Protein AF-A0A1Y5RP42-F1 (afdb_monomer_lite)

Foldseek 3Di:
DDDDDDDDDPPPPDPPDDPPQLVVQVLLLVLLCCCQQAVQLCVLCVVVVHHDPFDDPQCVAQASPDFFDFQPSGQKFKEKEAQADDDPVCCVQFVDDPLFFPDPVSCCVQVVVQDDPPDDQCLQWPVDPNVSVVRSSLRNHADHFYWHAHADPNGGDDHIGRTGGPTHGDDDLLVLLQVLCCQLVVDVHHLCPPHDVSNLLSCQLLLLQQRHYSPDDRSSSSQSSVLSVCLVPGPWMWIWIDGRGRSWIWIHINDQKIKIKHKHWDQLVVVVVQCVVPVFDFFPDDDVVVNTGIGIKMWMKGFDVLSRHDVPDHDPCSSVDRRIDTPFIFTAGSVRDTDGDDPSD

Structure (mmCIF, N/CA/C/O backbone):
data_AF-A0A1Y5RP42-F1
#
_entry.id   AF-A0A1Y5RP42-F1
#
loop_
_atom_site.group_PDB
_atom_site.id
_atom_site.type_symbol
_atom_site.label_atom_id
_atom_site.label_alt_id
_atom_site.label_comp_id
_atom_site.label_asym_id
_atom_site.label_entity_id
_atom_site.label_seq_id
_atom_site.pdbx_PDB_ins_code
_atom_site.Cartn_x
_atom_site.Cartn_y
_atom_site.Cartn_z
_atom_site.occupancy
_atom_site.B_iso_or_equiv
_atom_site.auth_seq_id
_atom_site.auth_comp_id
_atom_site.auth_asym_id
_atom_site.auth_atom_id
_atom_site.pdbx_PDB_model_num
ATOM 1 N N . MET A 1 1 ? -37.566 16.437 -62.703 1.00 40.47 1 MET A N 1
ATOM 2 C CA . MET A 1 1 ? -36.590 17.530 -62.587 1.00 40.47 1 MET A CA 1
ATOM 3 C C . MET A 1 1 ? -37.086 18.440 -61.490 1.00 40.47 1 MET A C 1
ATOM 5 O O . MET A 1 1 ? -38.056 19.139 -61.725 1.00 40.47 1 MET A O 1
ATOM 9 N N . ASP A 1 2 ? -36.594 18.456 -60.268 1.00 40.59 2 ASP A N 1
ATOM 10 C CA . ASP A 1 2 ? -35.712 17.598 -59.480 1.00 40.59 2 ASP A CA 1
ATOM 11 C C . ASP A 1 2 ? -36.157 17.881 -58.041 1.00 40.59 2 ASP A C 1
ATOM 13 O O . ASP A 1 2 ? -36.396 19.036 -57.689 1.00 40.59 2 ASP A O 1
ATOM 17 N N . ASP A 1 3 ? -36.350 16.830 -57.254 1.00 36.56 3 ASP A N 1
ATOM 18 C CA . ASP A 1 3 ? -36.725 16.921 -55.843 1.00 36.56 3 ASP A CA 1
ATOM 19 C C . ASP A 1 3 ? -35.422 17.065 -55.035 1.00 36.56 3 ASP A C 1
ATOM 21 O O . ASP A 1 3 ? -34.488 16.287 -55.272 1.00 36.56 3 ASP A O 1
ATOM 25 N N . PRO A 1 4 ? -35.275 18.062 -54.146 1.00 46.84 4 PRO A N 1
ATOM 26 C CA . PRO A 1 4 ? -34.020 18.282 -53.450 1.00 46.84 4 PRO A CA 1
ATOM 27 C C . PRO A 1 4 ? -33.853 17.222 -52.357 1.00 46.84 4 PRO A C 1
ATOM 29 O O . PRO A 1 4 ? -34.650 17.132 -51.425 1.00 46.84 4 PRO A O 1
ATOM 32 N N . GLN A 1 5 ? -32.795 16.416 -52.469 1.00 42.06 5 GLN A N 1
ATOM 33 C CA . GLN A 1 5 ? -32.401 15.465 -51.434 1.00 42.06 5 GLN A CA 1
ATOM 34 C C . GLN A 1 5 ? -32.135 16.202 -50.116 1.00 42.06 5 GLN A C 1
ATOM 36 O O . GLN A 1 5 ? -31.210 17.005 -50.005 1.00 42.06 5 GLN A O 1
ATOM 41 N N . SER A 1 6 ? -32.954 15.904 -49.110 1.00 41.03 6 SER A N 1
ATOM 42 C CA . SER A 1 6 ? -32.717 16.249 -47.716 1.00 41.03 6 SER A CA 1
ATOM 43 C C . SER A 1 6 ? -31.521 15.448 -47.190 1.00 41.03 6 SER A C 1
ATOM 45 O O . SER A 1 6 ? -31.638 14.246 -46.947 1.00 41.03 6 SER A O 1
ATOM 47 N N . GLU A 1 7 ? -30.371 16.098 -47.014 1.00 47.34 7 GLU A N 1
ATOM 48 C CA . GLU A 1 7 ? -29.278 15.549 -46.209 1.00 47.34 7 GLU A CA 1
ATOM 49 C C . GLU A 1 7 ? -29.715 15.520 -44.740 1.00 47.34 7 GLU A C 1
ATOM 51 O O . GLU A 1 7 ? -29.805 16.554 -44.075 1.00 47.34 7 GLU A O 1
ATOM 56 N N . GLU A 1 8 ? -30.005 14.326 -44.221 1.00 40.53 8 GLU A N 1
ATOM 57 C CA . GLU A 1 8 ? -30.121 14.129 -42.780 1.00 40.53 8 GLU A CA 1
ATOM 58 C C . GLU A 1 8 ? -28.769 14.436 -42.112 1.00 40.53 8 GLU A C 1
ATOM 60 O O . GLU A 1 8 ? -27.721 13.961 -42.573 1.00 40.53 8 GLU A O 1
ATOM 65 N N . PRO A 1 9 ? -28.752 15.207 -41.012 1.00 37.09 9 PRO A N 1
ATOM 66 C CA . PRO A 1 9 ? -27.520 15.489 -40.301 1.00 37.09 9 PRO A CA 1
ATOM 67 C C . PRO A 1 9 ? -26.964 14.185 -39.725 1.00 37.09 9 PRO A C 1
ATOM 69 O O . PRO A 1 9 ? -27.583 13.548 -38.871 1.00 37.09 9 PRO A O 1
ATOM 72 N N . LYS A 1 10 ? -25.762 13.796 -40.169 1.00 38.06 10 LYS A N 1
ATOM 73 C CA . LYS A 1 10 ? -24.974 12.736 -39.531 1.00 38.06 10 LYS A CA 1
ATOM 74 C C . LYS A 1 10 ? -24.760 13.105 -38.066 1.00 38.06 10 LYS A C 1
ATOM 76 O O . LYS A 1 10 ? -23.895 13.917 -37.741 1.00 38.06 10 LYS A O 1
ATOM 81 N N . VAL A 1 11 ? -25.533 12.479 -37.185 1.00 42.16 11 VAL A N 1
ATOM 82 C CA . VAL A 1 11 ? -25.278 12.480 -35.747 1.00 42.16 11 VAL A CA 1
ATOM 83 C C . VAL A 1 11 ? -23.956 11.749 -35.537 1.00 42.16 11 VAL A C 1
ATOM 85 O O . VAL A 1 11 ? -23.890 10.520 -35.543 1.00 42.16 11 VAL A O 1
ATOM 88 N N . VAL A 1 12 ? -22.874 12.512 -35.401 1.00 39.81 12 VAL A N 1
ATOM 89 C CA . VAL A 1 12 ? -21.603 11.990 -34.907 1.00 39.81 12 VAL A CA 1
ATOM 90 C C . VAL A 1 12 ? -21.833 11.662 -33.438 1.00 39.81 12 VAL A C 1
ATOM 92 O O . VAL A 1 12 ? -21.883 12.553 -32.592 1.00 39.81 12 VAL A O 1
ATOM 95 N N . ALA A 1 13 ? -22.040 10.380 -33.142 1.00 35.91 13 ALA A N 1
ATOM 96 C CA . ALA A 1 13 ? -22.053 9.899 -31.774 1.00 35.91 13 ALA A CA 1
ATOM 97 C C . ALA A 1 13 ? -20.710 10.267 -31.132 1.00 35.91 13 ALA A C 1
ATOM 99 O O . ALA A 1 13 ? -19.656 9.797 -31.566 1.00 35.91 13 ALA A O 1
ATOM 100 N N . PHE A 1 14 ? -20.742 11.126 -30.114 1.00 36.16 14 PHE A N 1
ATOM 101 C CA . PHE A 1 14 ? -19.598 11.296 -29.230 1.00 36.16 14 PHE A CA 1
ATOM 102 C C . PHE A 1 14 ? -19.268 9.913 -28.655 1.00 36.16 14 PHE A C 1
ATOM 104 O O . PHE A 1 14 ? -20.184 9.257 -28.147 1.00 36.16 14 PHE A O 1
ATOM 111 N N . PRO A 1 15 ? -18.018 9.427 -28.757 1.00 40.28 15 PRO A N 1
ATOM 112 C CA . PRO A 1 15 ? -17.667 8.142 -28.181 1.00 40.28 15 PRO A CA 1
ATOM 113 C C . PRO A 1 15 ? -18.006 8.196 -26.693 1.00 40.28 15 PRO A C 1
ATOM 115 O O . PRO A 1 15 ? -17.534 9.075 -25.967 1.00 40.28 15 PRO A O 1
ATOM 118 N N . GLY A 1 16 ? -18.889 7.289 -26.268 1.00 39.44 16 GLY A N 1
ATOM 119 C CA . GLY A 1 16 ? -19.239 7.118 -24.867 1.00 39.44 16 GLY A CA 1
ATOM 120 C C . GLY A 1 16 ? -17.961 7.025 -24.041 1.00 39.44 16 GLY A C 1
ATOM 121 O O . GLY A 1 16 ? -16.981 6.424 -24.478 1.00 39.44 16 GLY A O 1
ATOM 122 N N . ARG A 1 17 ? -17.963 7.682 -22.880 1.00 40.38 17 ARG A N 1
ATOM 123 C CA . ARG A 1 17 ? -16.846 7.746 -21.933 1.00 40.38 17 ARG A CA 1
ATOM 124 C C . ARG A 1 17 ? -16.276 6.332 -21.744 1.00 40.38 17 ARG A C 1
ATOM 126 O O . ARG A 1 17 ? -16.904 5.507 -21.085 1.00 40.38 17 ARG A O 1
ATOM 133 N N . VAL A 1 18 ? -15.140 6.030 -22.377 1.00 53.94 18 VAL A N 1
ATOM 134 C CA . VAL A 1 18 ? -14.482 4.724 -22.239 1.00 53.94 18 VAL A CA 1
ATOM 135 C C . VAL A 1 18 ? -14.168 4.558 -20.758 1.00 53.94 18 VAL A C 1
ATOM 137 O O . VAL A 1 18 ? -13.535 5.432 -20.164 1.00 53.94 18 VAL A O 1
ATOM 140 N N . ALA A 1 19 ? -14.679 3.491 -20.143 1.00 71.50 19 ALA A N 1
ATOM 141 C CA . ALA A 1 19 ? -14.428 3.216 -18.738 1.00 71.50 19 ALA A CA 1
ATOM 142 C C . ALA A 1 19 ? -12.913 3.110 -18.513 1.00 71.50 19 ALA A C 1
ATOM 144 O O . ALA A 1 19 ? -12.226 2.349 -19.196 1.00 71.50 19 ALA A O 1
ATOM 145 N N . ASP A 1 20 ? -12.384 3.888 -17.571 1.00 90.19 20 ASP A N 1
ATOM 146 C CA . ASP A 1 20 ? -10.968 3.828 -17.225 1.00 90.19 20 ASP A CA 1
ATOM 147 C C . ASP A 1 20 ? -10.697 2.524 -16.465 1.00 90.19 20 ASP A C 1
ATOM 149 O O . ASP A 1 20 ? -10.900 2.422 -15.252 1.00 90.19 20 ASP A O 1
ATOM 153 N N . HIS A 1 21 ? -10.264 1.502 -17.204 1.00 92.75 21 HIS A N 1
ATOM 154 C CA . HIS A 1 21 ? -9.988 0.172 -16.668 1.00 92.75 21 HIS A CA 1
ATOM 155 C C . HIS A 1 21 ? -8.940 0.179 -15.551 1.00 92.75 21 HIS A C 1
ATOM 157 O O . HIS A 1 21 ? -9.002 -0.680 -14.671 1.00 92.75 21 HIS A O 1
ATOM 163 N N . PHE A 1 22 ? -7.997 1.127 -15.554 1.00 94.69 22 PHE A N 1
ATOM 164 C CA . PHE A 1 22 ? -7.016 1.235 -14.479 1.00 94.69 22 PHE A CA 1
ATOM 165 C C . PHE A 1 22 ? -7.663 1.752 -13.195 1.00 94.69 22 PHE A C 1
ATOM 167 O O . PHE A 1 22 ? -7.464 1.152 -12.140 1.00 94.69 22 PHE A O 1
ATOM 174 N N . LEU A 1 23 ? -8.483 2.807 -13.265 1.00 94.44 23 LEU A N 1
ATOM 175 C CA . LEU A 1 23 ? -9.200 3.303 -12.081 1.00 94.44 23 LEU A CA 1
ATOM 176 C C . LEU A 1 23 ? -10.193 2.271 -11.545 1.00 94.44 23 LEU A C 1
ATOM 178 O O . LEU A 1 23 ? -10.272 2.082 -10.333 1.00 94.44 23 LEU A O 1
ATOM 182 N N . ALA A 1 24 ? -10.893 1.562 -12.434 1.00 93.75 24 ALA A N 1
ATOM 183 C CA . ALA A 1 24 ? -11.782 0.472 -12.046 1.00 93.75 24 ALA A CA 1
ATOM 184 C C . ALA A 1 24 ? -11.015 -0.654 -11.328 1.00 93.75 24 ALA A C 1
ATOM 186 O O . ALA A 1 24 ? -11.426 -1.101 -10.257 1.00 93.75 24 ALA A O 1
ATOM 187 N N . ALA A 1 25 ? -9.860 -1.067 -11.866 1.00 95.56 25 ALA A N 1
ATOM 188 C CA . ALA A 1 25 ? -8.996 -2.050 -11.218 1.00 95.56 25 ALA A CA 1
ATOM 189 C C . ALA A 1 25 ? -8.466 -1.540 -9.870 1.00 95.56 25 ALA A C 1
ATOM 191 O O . ALA A 1 25 ? -8.497 -2.276 -8.889 1.00 95.56 25 ALA A O 1
ATOM 192 N N . LYS A 1 26 ? -8.035 -0.277 -9.784 1.00 96.12 26 LYS A N 1
ATOM 193 C CA . LYS A 1 26 ? -7.550 0.342 -8.543 1.00 96.12 26 LYS A CA 1
ATOM 194 C C . LYS A 1 26 ? -8.622 0.346 -7.457 1.00 96.12 26 LYS A C 1
ATOM 196 O O . LYS A 1 26 ? -8.326 -0.040 -6.328 1.00 96.12 26 LYS A O 1
ATOM 201 N N . ALA A 1 27 ? -9.854 0.735 -7.784 1.00 94.69 27 ALA A N 1
ATOM 202 C CA . ALA A 1 27 ? -10.976 0.714 -6.847 1.00 94.69 27 ALA A CA 1
ATOM 203 C C . ALA A 1 27 ? -11.285 -0.717 -6.376 1.00 94.69 27 ALA A C 1
ATOM 205 O O . ALA A 1 27 ? -11.358 -0.966 -5.172 1.00 94.69 27 ALA A O 1
ATOM 206 N N . ARG A 1 28 ? -11.356 -1.677 -7.309 1.00 95.06 28 ARG A N 1
ATOM 207 C CA . ARG A 1 28 ? -11.605 -3.095 -7.007 1.00 95.06 28 ARG A CA 1
ATOM 208 C C . ARG A 1 28 ? -10.506 -3.711 -6.132 1.00 95.06 28 ARG A C 1
ATOM 210 O O . ARG A 1 28 ? -10.814 -4.335 -5.121 1.00 95.06 28 ARG A O 1
ATOM 217 N N . VAL A 1 29 ? -9.229 -3.469 -6.450 1.00 97.38 29 VAL A N 1
ATOM 218 C CA . VAL A 1 29 ? -8.079 -3.902 -5.632 1.00 97.38 29 VAL A CA 1
ATOM 219 C C . VAL A 1 29 ? -8.118 -3.253 -4.251 1.00 97.38 29 VAL A C 1
ATOM 221 O O . VAL A 1 29 ? -7.907 -3.945 -3.261 1.00 97.38 29 VAL A O 1
ATOM 224 N N . THR A 1 30 ? -8.419 -1.954 -4.161 1.00 97.25 30 THR A N 1
ATOM 225 C CA . THR A 1 30 ? -8.522 -1.247 -2.873 1.00 97.25 30 THR A CA 1
ATOM 226 C C . THR A 1 30 ? -9.590 -1.889 -1.993 1.00 97.25 30 THR A C 1
ATOM 228 O O . THR A 1 30 ? -9.287 -2.274 -0.869 1.00 97.25 30 THR A O 1
ATOM 231 N N . SER A 1 31 ? -10.807 -2.069 -2.515 1.00 95.94 31 SER A N 1
ATOM 232 C CA . SER A 1 31 ? -11.912 -2.702 -1.786 1.00 95.94 31 SER A CA 1
ATOM 233 C C . SER A 1 31 ? -11.555 -4.127 -1.350 1.00 95.94 31 SER A C 1
ATOM 235 O O . SER A 1 31 ? -11.682 -4.469 -0.172 1.00 95.94 31 SER A O 1
ATOM 237 N N . ARG A 1 32 ? -10.996 -4.946 -2.257 1.00 96.69 32 ARG A N 1
ATOM 238 C CA . ARG A 1 32 ? -10.627 -6.325 -1.915 1.00 96.69 32 ARG A CA 1
ATOM 239 C C . ARG A 1 32 ? -9.510 -6.392 -0.875 1.00 96.69 32 ARG A C 1
ATOM 241 O O . ARG A 1 32 ? -9.550 -7.265 -0.010 1.00 96.69 32 ARG A O 1
ATOM 248 N N . LEU A 1 33 ? -8.535 -5.486 -0.931 1.00 97.50 33 LEU A N 1
ATOM 249 C CA . LEU A 1 33 ? -7.465 -5.422 0.062 1.00 97.50 33 LEU A CA 1
ATOM 250 C C . LEU A 1 33 ? -7.946 -4.854 1.399 1.00 97.50 33 LEU A C 1
ATOM 252 O O . LEU A 1 33 ? -7.500 -5.358 2.417 1.00 97.50 33 LEU A O 1
ATOM 256 N N . ILE A 1 34 ? -8.886 -3.903 1.439 1.00 97.69 34 ILE A N 1
ATOM 257 C CA . ILE A 1 34 ? -9.546 -3.488 2.692 1.00 97.69 34 ILE A CA 1
ATOM 258 C C . ILE A 1 34 ? -10.224 -4.698 3.337 1.00 97.69 34 ILE A C 1
ATOM 260 O O . ILE A 1 34 ? -9.964 -5.001 4.503 1.00 97.69 34 ILE A O 1
ATOM 264 N N . GLN A 1 35 ? -11.019 -5.440 2.562 1.00 97.12 35 GLN A N 1
ATOM 265 C CA . GLN A 1 35 ? -11.661 -6.655 3.052 1.00 97.12 35 GLN A CA 1
ATOM 266 C C . GLN A 1 35 ? -10.626 -7.656 3.580 1.00 97.12 35 GLN A C 1
ATOM 268 O O . GLN A 1 35 ? -10.767 -8.151 4.692 1.00 97.12 35 GLN A O 1
ATOM 273 N N . HIS A 1 36 ? -9.566 -7.925 2.818 1.00 96.88 36 HIS A N 1
ATOM 274 C CA . HIS A 1 36 ? -8.570 -8.928 3.181 1.00 96.88 36 HIS A CA 1
ATOM 275 C C . HIS A 1 36 ? -7.679 -8.517 4.359 1.00 96.88 36 HIS A C 1
ATOM 277 O O . HIS A 1 36 ? -7.473 -9.293 5.288 1.00 96.88 36 HIS A O 1
ATOM 283 N N . THR A 1 37 ? -7.109 -7.313 4.327 1.00 97.06 37 THR A N 1
ATOM 284 C CA . THR A 1 37 ? -6.082 -6.900 5.289 1.00 97.06 37 THR A CA 1
ATOM 285 C C . THR A 1 37 ? -6.653 -6.257 6.539 1.00 97.06 37 THR A C 1
ATOM 287 O O . THR A 1 37 ? -5.947 -6.205 7.538 1.00 97.06 37 THR A O 1
ATOM 290 N N . LEU A 1 38 ? -7.890 -5.759 6.509 1.00 97.56 38 LEU A N 1
ATOM 291 C CA . LEU A 1 38 ? -8.508 -5.096 7.657 1.00 97.56 38 LEU A CA 1
ATOM 292 C C . LEU A 1 38 ? -9.644 -5.946 8.232 1.00 97.56 38 LEU A C 1
ATOM 294 O O . LEU A 1 38 ? -9.530 -6.435 9.351 1.00 97.56 38 LEU A O 1
ATOM 298 N N . ILE A 1 39 ? -10.702 -6.184 7.456 1.00 97.25 39 ILE A N 1
ATOM 299 C CA . ILE A 1 39 ? -11.933 -6.822 7.955 1.00 97.25 39 ILE A CA 1
ATOM 300 C C . ILE A 1 39 ? -11.704 -8.310 8.272 1.00 97.25 39 ILE A C 1
ATOM 302 O O . ILE A 1 39 ? -11.961 -8.759 9.386 1.00 97.25 39 ILE A O 1
ATOM 306 N N . GLU A 1 40 ? -11.138 -9.076 7.336 1.00 97.25 40 GLU A N 1
ATOM 307 C CA . GLU A 1 40 ? -10.802 -10.490 7.559 1.00 97.25 40 GLU A CA 1
ATOM 308 C C . GLU A 1 40 ? -9.722 -10.654 8.649 1.00 97.25 40 GLU A C 1
ATOM 310 O O . GLU A 1 40 ? -9.742 -11.642 9.385 1.00 97.25 40 GLU A O 1
ATOM 315 N N . SER A 1 41 ? -8.802 -9.688 8.798 1.00 97.25 41 SER A N 1
ATOM 316 C CA . SER A 1 41 ? -7.844 -9.668 9.915 1.00 97.25 41 SER A CA 1
ATOM 317 C C . SER A 1 41 ? -8.558 -9.488 11.250 1.00 97.25 41 SER A C 1
ATOM 319 O O . SER A 1 41 ? -8.315 -10.257 12.174 1.00 97.25 41 SER A O 1
ATOM 321 N N . TYR A 1 42 ? -9.473 -8.524 11.357 1.00 97.56 42 TYR A N 1
ATOM 322 C CA . TYR A 1 42 ? -10.292 -8.330 12.552 1.00 97.56 42 TYR A CA 1
ATOM 323 C C . TYR A 1 42 ? -11.042 -9.608 12.939 1.00 97.56 42 TYR A C 1
ATOM 325 O O . TYR A 1 42 ? -10.945 -10.061 14.083 1.00 97.56 42 TYR A O 1
ATOM 333 N N . ASP A 1 43 ? -11.655 -10.287 11.970 1.00 97.38 43 ASP A N 1
ATOM 334 C CA . ASP A 1 43 ? -12.258 -11.595 12.214 1.00 97.38 43 ASP A CA 1
ATOM 335 C C . ASP A 1 43 ? -11.240 -12.641 12.692 1.00 97.38 43 ASP A C 1
ATOM 337 O O . ASP A 1 43 ? -11.550 -13.457 13.561 1.00 97.38 43 ASP A O 1
ATOM 341 N N . ASN A 1 44 ? -10.019 -12.650 12.146 1.00 96.94 44 ASN A N 1
ATOM 342 C CA . ASN A 1 44 ? -8.967 -13.562 12.594 1.00 96.94 44 ASN A CA 1
ATOM 343 C C . ASN A 1 44 ? -8.614 -13.332 14.066 1.00 96.94 44 ASN A C 1
ATOM 345 O O . ASN A 1 44 ? -8.481 -14.307 14.805 1.00 96.94 44 ASN A O 1
ATOM 349 N N . PHE A 1 45 ? -8.506 -12.083 14.516 1.00 97.00 45 PHE A N 1
ATOM 350 C CA . PHE A 1 45 ? -8.292 -11.765 15.929 1.00 97.00 45 PHE A CA 1
ATOM 351 C C . PHE A 1 45 ? -9.432 -12.300 16.806 1.00 97.00 45 PHE A C 1
ATOM 353 O O . PHE A 1 45 ? -9.172 -13.038 17.764 1.00 97.00 45 PHE A O 1
ATOM 360 N N . ARG A 1 46 ? -10.688 -12.039 16.418 1.00 95.88 46 ARG A N 1
ATOM 361 C CA . ARG A 1 46 ? -11.877 -12.511 17.148 1.00 95.88 46 ARG A CA 1
ATOM 362 C C . ARG A 1 46 ? -11.960 -14.030 17.229 1.00 95.88 46 ARG A C 1
ATOM 364 O O . ARG A 1 46 ? -12.145 -14.575 18.314 1.00 95.88 46 ARG A O 1
ATOM 371 N N . ARG A 1 47 ? -11.753 -14.734 16.109 1.00 97.25 47 ARG A N 1
ATOM 372 C CA . ARG A 1 47 ? -11.766 -16.211 16.050 1.00 97.25 47 ARG A CA 1
ATOM 373 C C . ARG A 1 47 ? -10.741 -16.850 16.989 1.00 97.25 47 ARG A C 1
ATOM 375 O O . ARG A 1 47 ? -10.942 -17.978 17.425 1.00 97.25 47 ARG A O 1
ATOM 382 N N . HIS A 1 48 ? -9.660 -16.140 17.308 1.00 97.06 48 HIS A N 1
ATOM 383 C CA . HIS A 1 48 ? -8.620 -16.604 18.227 1.00 97.06 48 HIS A CA 1
ATOM 384 C C . HIS A 1 48 ? -8.733 -16.003 19.637 1.00 97.06 48 HIS A C 1
ATOM 386 O O . HIS A 1 48 ? -7.795 -16.143 20.430 1.00 97.06 48 HIS A O 1
ATOM 392 N N . GLY A 1 49 ? -9.844 -15.329 19.954 1.00 94.94 49 GLY A N 1
ATOM 393 C CA . GLY A 1 49 ? -10.086 -14.714 21.259 1.00 94.94 49 GLY A CA 1
ATOM 394 C C . GLY A 1 49 ? -9.036 -13.666 21.631 1.00 94.94 49 GLY A C 1
ATOM 395 O O . GLY A 1 49 ? -8.634 -13.585 22.793 1.00 94.94 49 GLY A O 1
ATOM 396 N N . LYS A 1 50 ? -8.511 -12.924 20.648 1.00 95.62 50 LYS A N 1
ATOM 397 C CA . LYS A 1 50 ? -7.573 -11.818 20.873 1.00 95.62 50 LYS A CA 1
ATOM 398 C C . LYS A 1 50 ? -8.216 -10.479 20.516 1.00 95.62 50 LYS A C 1
ATOM 400 O O . LYS A 1 50 ? -8.937 -10.421 19.523 1.00 95.62 50 LYS A O 1
ATOM 405 N N . PRO A 1 51 ? -7.925 -9.408 21.275 1.00 93.25 51 PRO A N 1
ATOM 406 C CA . PRO A 1 51 ? -8.371 -8.070 20.919 1.00 93.25 51 PRO A CA 1
ATOM 407 C C . PRO A 1 51 ? -7.653 -7.595 19.654 1.00 93.25 51 PRO A C 1
ATOM 409 O O . PRO A 1 51 ? -6.453 -7.838 19.492 1.00 93.25 51 PRO A O 1
ATOM 412 N N . TYR A 1 52 ? -8.381 -6.913 18.773 1.00 94.56 52 TYR A N 1
ATOM 413 C CA . TYR A 1 52 ? -7.786 -6.237 17.625 1.00 94.56 52 TYR A CA 1
ATOM 414 C C . TYR A 1 52 ? -7.079 -4.950 18.085 1.00 94.56 52 TYR A C 1
ATOM 416 O O . TYR A 1 52 ? -7.639 -4.213 18.900 1.00 94.56 52 TYR A O 1
ATOM 424 N N . PRO A 1 53 ? -5.863 -4.652 17.597 1.00 92.94 53 PRO A N 1
ATOM 425 C CA . PRO A 1 53 ? -5.091 -3.491 18.028 1.00 92.94 53 PRO A CA 1
ATOM 426 C C . PRO A 1 53 ? -5.566 -2.217 17.312 1.00 92.94 53 PRO A C 1
ATOM 428 O O . PRO A 1 53 ? -4.898 -1.713 16.409 1.00 92.94 53 PRO A O 1
ATOM 431 N N . PHE A 1 54 ? -6.737 -1.699 17.689 1.00 93.06 54 PHE A N 1
ATOM 432 C CA . PHE A 1 54 ? -7.221 -0.415 17.176 1.00 93.06 54 PHE A CA 1
ATOM 433 C C . PHE A 1 54 ? -6.234 0.714 17.524 1.00 93.06 54 PHE A C 1
ATOM 435 O O . PHE A 1 54 ? -5.772 0.776 18.667 1.00 93.06 54 PHE A O 1
ATOM 442 N N . PRO A 1 55 ? -5.898 1.608 16.576 1.00 89.81 55 PRO A N 1
ATOM 443 C CA . PRO A 1 55 ? -4.982 2.707 16.848 1.00 89.81 55 PRO A CA 1
ATOM 444 C C . PRO A 1 55 ? -5.642 3.747 17.759 1.00 89.81 55 PRO A C 1
ATOM 446 O O . PRO A 1 55 ? -6.791 4.144 17.550 1.00 89.81 55 PRO A O 1
ATOM 449 N N . ALA A 1 56 ? -4.895 4.235 18.749 1.00 83.62 56 ALA A N 1
ATOM 450 C CA . ALA A 1 56 ? -5.282 5.427 19.498 1.00 83.62 56 ALA A CA 1
ATOM 451 C C . ALA A 1 56 ? -5.228 6.682 18.594 1.00 83.62 56 ALA A C 1
ATOM 453 O O . ALA A 1 56 ? -4.542 6.665 17.568 1.00 83.62 56 ALA A O 1
ATOM 454 N N . PRO A 1 57 ? -5.896 7.797 18.954 1.00 81.69 57 PRO A N 1
ATOM 455 C CA . PRO A 1 57 ? -5.870 9.025 18.151 1.00 81.69 57 PRO A CA 1
ATOM 456 C C . PRO A 1 57 ? -4.464 9.515 17.773 1.00 81.69 57 PRO A C 1
ATOM 458 O O . PRO A 1 57 ? -4.207 9.827 16.614 1.00 81.69 57 PRO A O 1
ATOM 461 N N . ASN A 1 58 ? -3.517 9.459 18.708 1.00 77.69 58 ASN A N 1
ATOM 462 C CA . ASN A 1 58 ? -2.106 9.808 18.500 1.00 77.69 58 ASN A CA 1
ATOM 463 C C . ASN A 1 58 ? -1.269 8.713 17.801 1.00 77.69 58 ASN A C 1
ATOM 465 O O . ASN A 1 58 ? -0.050 8.788 17.758 1.00 77.69 58 ASN A O 1
ATOM 469 N N . GLN A 1 59 ? -1.882 7.636 17.310 1.00 83.81 59 GLN A N 1
ATOM 470 C CA . GLN A 1 59 ? -1.195 6.550 16.591 1.00 83.81 59 GLN A CA 1
ATOM 471 C C . GLN A 1 59 ? -1.639 6.446 15.128 1.00 83.81 59 GLN A C 1
ATOM 473 O O . GLN A 1 59 ? -1.127 5.622 14.363 1.00 83.81 59 GLN A O 1
ATOM 478 N N . ILE A 1 60 ? -2.593 7.285 14.720 1.00 86.31 60 ILE A N 1
ATOM 479 C CA . ILE A 1 60 ? -3.053 7.361 13.334 1.00 86.31 60 ILE A CA 1
ATOM 480 C C . ILE A 1 60 ? -1.938 7.910 12.437 1.00 86.31 60 ILE A C 1
ATOM 482 O O . ILE A 1 60 ? -1.687 7.376 11.349 1.00 86.31 60 ILE A O 1
ATOM 486 N N . LEU A 1 61 ? -1.216 8.918 12.928 1.00 87.81 61 LEU A N 1
ATOM 487 C CA . LEU A 1 61 ? -0.138 9.582 12.207 1.00 87.81 61 LEU A CA 1
ATOM 488 C C . LEU A 1 61 ? 1.111 8.684 12.128 1.00 87.81 61 LEU A C 1
ATOM 490 O O . LEU A 1 61 ? 1.601 8.240 13.166 1.00 87.81 61 LEU A O 1
ATOM 494 N N . PRO A 1 62 ? 1.667 8.424 10.925 1.00 79.25 62 PRO A N 1
ATOM 495 C CA . PRO A 1 62 ? 2.802 7.512 10.757 1.00 79.25 62 PRO A CA 1
ATOM 496 C C . PRO A 1 62 ? 4.038 7.854 11.594 1.00 79.25 62 PRO A C 1
ATOM 498 O O . PRO A 1 62 ? 4.714 6.963 12.096 1.00 79.25 62 PRO A O 1
ATOM 501 N N . TRP A 1 63 ? 4.338 9.142 11.763 1.00 80.06 63 TRP A N 1
ATOM 502 C CA . TRP A 1 63 ? 5.515 9.603 12.506 1.00 80.06 63 TRP A CA 1
ATOM 503 C C . TRP A 1 63 ? 5.354 9.525 14.030 1.00 80.06 63 TRP A C 1
ATOM 505 O O . TRP A 1 63 ? 6.347 9.622 14.743 1.00 80.06 63 TRP A O 1
ATOM 515 N N . GLU A 1 64 ? 4.136 9.322 14.538 1.00 80.06 64 GLU A N 1
ATOM 516 C CA . GLU A 1 64 ? 3.871 9.102 15.969 1.00 80.06 64 GLU A CA 1
ATOM 517 C C . GLU A 1 64 ? 3.817 7.606 16.325 1.00 80.06 64 GLU A C 1
ATOM 519 O O . GLU A 1 64 ? 3.664 7.233 17.491 1.00 80.06 64 GLU A O 1
ATOM 524 N N . GLN A 1 65 ? 3.969 6.726 15.328 1.00 74.81 65 GLN A N 1
ATOM 525 C CA . GLN A 1 65 ? 3.946 5.287 15.541 1.00 74.81 65 GLN A CA 1
ATOM 526 C C . GLN A 1 65 ? 5.157 4.825 16.345 1.00 74.81 65 GLN A C 1
ATOM 528 O O . GLN A 1 65 ? 6.311 5.109 16.021 1.00 74.81 65 GLN A O 1
ATOM 533 N N . GLN A 1 66 ? 4.875 4.036 17.375 1.00 70.69 66 GLN A N 1
ATOM 534 C CA . GLN A 1 66 ? 5.895 3.346 18.147 1.00 70.69 66 GLN A CA 1
ATOM 535 C C . GLN A 1 66 ? 6.185 1.972 17.535 1.00 70.69 66 GLN A C 1
ATOM 537 O O . GLN A 1 66 ? 5.297 1.384 16.912 1.00 70.69 66 GLN A O 1
ATOM 542 N N . PRO A 1 67 ? 7.397 1.425 17.737 1.00 70.00 67 PRO A N 1
ATOM 543 C CA . PRO A 1 67 ? 7.704 0.057 17.346 1.00 70.00 67 PRO A CA 1
ATOM 544 C C . PRO A 1 67 ? 6.703 -0.909 17.987 1.00 70.00 67 PRO A C 1
ATOM 546 O O . PRO A 1 67 ? 6.651 -1.049 19.210 1.00 70.00 67 PRO A O 1
ATOM 549 N N . ALA A 1 68 ? 5.892 -1.557 17.156 1.00 73.19 68 ALA A N 1
ATOM 550 C CA . ALA A 1 68 ? 4.886 -2.512 17.591 1.00 73.19 68 ALA A CA 1
ATOM 551 C C . ALA A 1 68 ? 5.366 -3.944 17.342 1.00 73.19 68 ALA A C 1
ATOM 553 O O . ALA A 1 68 ? 6.073 -4.225 16.375 1.00 73.19 68 ALA A O 1
ATOM 554 N N . ALA A 1 69 ? 4.962 -4.865 18.218 1.00 82.81 69 ALA A N 1
ATOM 555 C CA . ALA A 1 69 ? 5.175 -6.287 17.987 1.00 82.81 69 ALA A CA 1
ATOM 556 C C . ALA A 1 69 ? 4.370 -6.759 16.766 1.00 82.81 69 ALA A C 1
ATOM 558 O O . ALA A 1 69 ? 3.250 -6.294 16.534 1.00 82.81 69 ALA A O 1
ATOM 559 N N . GLU A 1 70 ? 4.919 -7.721 16.022 1.00 88.81 70 GLU A N 1
ATOM 560 C CA . GLU A 1 70 ? 4.230 -8.318 14.881 1.00 88.81 70 GLU A CA 1
ATOM 561 C C . GLU A 1 70 ? 2.898 -8.949 15.303 1.00 88.81 70 GLU A C 1
ATOM 563 O O . GLU A 1 70 ? 2.815 -9.832 16.166 1.00 88.81 70 GLU A O 1
ATOM 568 N N . GLN A 1 71 ? 1.832 -8.512 14.644 1.00 92.19 71 GLN A N 1
ATOM 569 C CA . GLN A 1 71 ? 0.490 -9.018 14.843 1.00 92.19 71 GLN A CA 1
ATOM 570 C C . GLN A 1 71 ? 0.276 -10.279 14.009 1.00 92.19 71 GLN A C 1
ATOM 572 O O . GLN A 1 71 ? -0.089 -10.231 12.837 1.00 92.19 71 GLN A O 1
ATOM 577 N N . ARG A 1 72 ? 0.465 -11.446 14.627 1.00 93.50 72 ARG A N 1
ATOM 578 C CA . ARG A 1 72 ? 0.373 -12.752 13.943 1.00 93.50 72 ARG A CA 1
ATOM 579 C C . ARG A 1 72 ? -0.952 -13.024 13.210 1.00 93.50 72 ARG A C 1
ATOM 581 O O . ARG A 1 72 ? -0.986 -13.877 12.331 1.00 93.50 72 ARG A O 1
ATOM 588 N N . PHE A 1 73 ? -2.039 -12.360 13.609 1.00 95.56 73 PHE A N 1
ATOM 589 C CA . PHE A 1 73 ? -3.376 -12.520 13.018 1.00 95.56 73 PHE A CA 1
ATOM 590 C C . PHE A 1 73 ? -3.708 -11.462 11.963 1.00 95.56 73 PHE A C 1
ATOM 592 O O . PHE A 1 73 ? -4.776 -11.519 11.355 1.00 95.56 73 PHE A O 1
ATOM 599 N N . GLN A 1 74 ? -2.788 -10.527 11.730 1.00 95.62 74 GLN A N 1
ATOM 600 C CA . GLN A 1 74 ? -2.905 -9.519 10.695 1.00 95.62 74 GLN A CA 1
ATOM 601 C C . GLN A 1 74 ? -2.530 -10.118 9.337 1.00 95.62 74 GLN A C 1
ATOM 603 O O . GLN A 1 74 ? -1.404 -10.583 9.128 1.00 95.62 74 GLN A O 1
ATOM 608 N N . ASN A 1 75 ? -3.470 -10.063 8.396 1.00 95.38 75 ASN A N 1
ATOM 609 C CA . ASN A 1 75 ? -3.201 -10.370 7.000 1.00 95.38 75 ASN A CA 1
ATOM 610 C C . ASN A 1 75 ? -2.332 -9.263 6.385 1.00 95.38 75 ASN A C 1
ATOM 612 O O . ASN A 1 75 ? -2.520 -8.067 6.628 1.00 95.38 75 ASN A O 1
ATOM 616 N N . THR A 1 76 ? -1.379 -9.668 5.549 1.00 95.12 76 THR A N 1
ATOM 617 C CA . THR A 1 76 ? -0.452 -8.750 4.876 1.00 95.12 76 THR A CA 1
ATOM 618 C C . THR A 1 76 ? -0.715 -8.717 3.385 1.00 95.12 76 THR A C 1
ATOM 620 O O . THR A 1 76 ? -1.312 -9.632 2.828 1.00 95.12 76 THR A O 1
ATOM 623 N N . ALA A 1 77 ? -0.254 -7.658 2.732 1.00 96.62 77 ALA A N 1
ATOM 624 C CA . ALA A 1 77 ? -0.285 -7.565 1.284 1.00 96.62 77 ALA A CA 1
ATOM 625 C C . ALA A 1 77 ? 0.864 -6.683 0.804 1.00 96.62 77 ALA A C 1
ATOM 627 O O . ALA A 1 77 ? 1.247 -5.720 1.470 1.00 96.62 77 ALA A O 1
ATOM 628 N N . LEU A 1 78 ? 1.397 -6.999 -0.370 1.00 97.50 78 LEU A N 1
ATOM 629 C CA . LEU A 1 78 ? 2.202 -6.078 -1.160 1.00 97.50 78 LEU A CA 1
ATOM 630 C C . LEU A 1 78 ? 1.779 -6.257 -2.616 1.00 97.50 78 LEU A C 1
ATOM 632 O O . LEU A 1 78 ? 2.019 -7.309 -3.201 1.00 97.50 78 LEU A O 1
ATOM 636 N N . VAL A 1 79 ? 1.105 -5.266 -3.189 1.00 98.50 79 VAL A N 1
ATOM 637 C CA . VAL A 1 79 ? 0.532 -5.366 -4.538 1.00 98.50 79 VAL A CA 1
ATOM 638 C C . VAL A 1 79 ? 0.961 -4.161 -5.359 1.00 98.50 79 VAL A C 1
ATOM 640 O O . VAL A 1 79 ? 0.855 -3.027 -4.904 1.00 98.50 79 VAL A O 1
ATOM 643 N N . LEU A 1 80 ? 1.452 -4.408 -6.568 1.00 98.31 80 LEU A N 1
ATOM 644 C CA . LEU A 1 80 ? 1.847 -3.393 -7.538 1.00 98.31 80 LEU A CA 1
ATOM 645 C C . LEU A 1 80 ? 0.850 -3.432 -8.693 1.00 98.31 80 LEU A C 1
ATOM 647 O O . LEU A 1 80 ? 0.782 -4.441 -9.383 1.00 98.31 80 LEU A O 1
ATOM 651 N N . LEU A 1 81 ? 0.090 -2.368 -8.912 1.00 98.38 81 LEU A N 1
ATOM 652 C CA . LEU A 1 81 ? -0.829 -2.216 -10.038 1.00 98.38 81 LEU A CA 1
ATOM 653 C C . LEU A 1 81 ? -0.260 -1.194 -11.020 1.00 98.38 81 LEU A C 1
ATOM 655 O O . LEU A 1 81 ? -0.009 -0.055 -10.635 1.00 98.38 81 LEU A O 1
ATOM 659 N N . LEU A 1 82 ? -0.073 -1.582 -12.278 1.00 97.25 82 LEU A N 1
ATOM 660 C CA . LEU A 1 82 ? 0.492 -0.725 -13.320 1.00 97.25 82 LEU A CA 1
ATOM 661 C C . LEU A 1 82 ? -0.538 -0.439 -14.415 1.00 97.25 82 LEU A C 1
ATOM 663 O O . LEU A 1 82 ? -1.253 -1.347 -14.849 1.00 97.25 82 LEU A O 1
ATOM 667 N N . ASP A 1 83 ? -0.577 0.800 -14.908 1.00 95.44 83 ASP A N 1
ATOM 668 C CA . ASP A 1 83 ? -1.338 1.129 -16.114 1.00 95.44 83 ASP A CA 1
ATOM 669 C C . ASP A 1 83 ? -0.517 0.813 -17.373 1.00 95.44 83 ASP A C 1
ATOM 671 O O . ASP A 1 83 ? 0.129 1.669 -17.972 1.00 95.44 83 ASP A O 1
ATOM 675 N N . GLY A 1 84 ? -0.465 -0.470 -17.723 1.00 94.00 84 GLY A N 1
ATOM 676 C CA . GLY A 1 84 ? 0.421 -1.009 -18.754 1.00 94.00 84 GLY A CA 1
ATOM 677 C C . GLY A 1 84 ? 1.362 -2.049 -18.158 1.00 94.00 84 GLY A C 1
ATOM 678 O O . GLY A 1 84 ? 1.001 -2.713 -17.193 1.00 94.00 84 GLY A O 1
ATOM 679 N N . GLN A 1 85 ? 2.562 -2.200 -18.721 1.00 92.38 85 GLN A N 1
ATOM 680 C CA . GLN A 1 85 ? 3.537 -3.228 -18.339 1.00 92.38 85 GLN A CA 1
ATOM 681 C C . GLN A 1 85 ? 4.781 -2.635 -17.674 1.00 92.38 85 GLN A C 1
ATOM 683 O O . GLN A 1 85 ? 5.149 -1.486 -17.914 1.00 92.38 85 GLN A O 1
ATOM 688 N N . MET A 1 86 ? 5.483 -3.460 -16.890 1.00 93.25 86 MET A N 1
ATOM 689 C CA . MET A 1 86 ? 6.749 -3.076 -16.263 1.00 93.25 86 MET A CA 1
ATOM 690 C C . MET A 1 86 ? 7.792 -2.638 -17.315 1.00 93.25 86 MET A C 1
ATOM 692 O O . MET A 1 86 ? 8.122 -3.423 -18.215 1.00 93.25 86 MET A O 1
ATOM 696 N N . PRO A 1 87 ? 8.388 -1.437 -17.183 1.00 92.12 87 PRO A N 1
ATOM 697 C CA . PRO A 1 87 ? 9.488 -1.001 -18.032 1.00 92.12 87 PRO A CA 1
ATOM 698 C C . PRO A 1 87 ? 10.683 -1.952 -17.939 1.00 92.12 87 PRO A C 1
ATOM 700 O O . PRO A 1 87 ? 11.113 -2.343 -16.852 1.00 92.12 87 PRO A O 1
ATOM 703 N N . ARG A 1 88 ? 11.297 -2.284 -19.082 1.00 89.88 88 ARG A N 1
ATOM 704 C CA . ARG A 1 88 ? 12.435 -3.224 -19.121 1.00 89.88 88 ARG A CA 1
ATOM 705 C C . ARG A 1 88 ? 13.625 -2.768 -18.270 1.00 89.88 88 ARG A C 1
ATOM 707 O O . ARG A 1 88 ? 14.332 -3.618 -17.731 1.00 89.88 88 ARG A O 1
ATOM 714 N N . SER A 1 89 ? 13.829 -1.455 -18.121 1.00 90.94 89 SER A N 1
ATOM 715 C CA . SER A 1 89 ? 14.870 -0.869 -17.260 1.00 90.94 89 SER A CA 1
ATOM 716 C C . SER A 1 89 ? 14.701 -1.249 -15.784 1.00 90.94 89 SER A C 1
ATOM 718 O O . SER A 1 89 ? 15.694 -1.375 -15.063 1.00 90.94 89 SER A O 1
ATOM 720 N N . LEU A 1 90 ? 13.462 -1.494 -15.350 1.00 92.50 90 LEU A N 1
ATOM 721 C CA . LEU A 1 90 ? 13.107 -1.826 -13.976 1.00 92.50 90 LEU A CA 1
ATOM 722 C C . LEU A 1 90 ? 13.120 -3.333 -13.685 1.00 92.50 90 LEU A C 1
ATOM 724 O O . LEU A 1 90 ? 13.114 -3.721 -12.520 1.00 92.50 90 LEU A O 1
ATOM 728 N N . ASN A 1 91 ? 13.245 -4.208 -14.690 1.00 88.88 91 ASN A N 1
ATOM 729 C CA . ASN A 1 91 ? 13.220 -5.666 -14.485 1.00 88.88 91 ASN A CA 1
ATOM 730 C C . ASN A 1 91 ? 14.256 -6.168 -13.467 1.00 88.88 91 ASN A C 1
ATOM 732 O O . ASN A 1 91 ? 13.970 -7.092 -12.706 1.00 88.88 91 ASN A O 1
ATOM 736 N N . LYS A 1 92 ? 15.449 -5.557 -13.430 1.00 88.25 92 LYS A N 1
ATOM 737 C CA . LYS A 1 92 ? 16.494 -5.905 -12.451 1.00 88.25 92 LYS A CA 1
ATOM 738 C C . LYS A 1 92 ? 16.099 -5.545 -11.017 1.00 88.25 92 LYS A C 1
ATOM 740 O O . LYS A 1 92 ? 16.516 -6.229 -10.092 1.00 88.25 92 LYS A O 1
ATOM 745 N N . HIS A 1 93 ? 15.281 -4.507 -10.859 1.00 93.12 93 HIS A N 1
ATOM 746 C CA . HIS A 1 93 ? 14.779 -4.043 -9.575 1.00 93.12 93 HIS A CA 1
ATOM 747 C C . HIS A 1 93 ? 13.545 -4.821 -9.129 1.00 93.12 93 HIS A C 1
ATOM 749 O O . HIS A 1 93 ? 13.393 -5.061 -7.948 1.00 93.12 93 HIS A O 1
ATOM 755 N N . PHE A 1 94 ? 12.685 -5.277 -10.039 1.00 94.00 94 PHE A N 1
ATOM 756 C CA . PHE A 1 94 ? 11.469 -6.020 -9.675 1.00 94.00 94 PHE A CA 1
ATOM 757 C C . PHE A 1 94 ? 11.600 -7.544 -9.849 1.00 94.00 94 PHE A C 1
ATOM 759 O O . PHE A 1 94 ? 10.614 -8.265 -9.760 1.00 94.00 94 PHE A O 1
ATOM 766 N N . ARG A 1 95 ? 12.809 -8.064 -10.121 1.00 91.31 95 ARG A N 1
ATOM 767 C CA . ARG A 1 95 ? 13.129 -9.499 -10.309 1.00 91.31 95 ARG A CA 1
ATOM 768 C C . ARG A 1 95 ? 12.032 -10.300 -11.031 1.00 91.31 95 ARG A C 1
ATOM 770 O O . ARG A 1 95 ? 11.682 -11.407 -10.618 1.00 91.31 95 ARG A O 1
ATOM 777 N N . LEU A 1 96 ? 11.517 -9.765 -12.137 1.00 91.44 96 LEU A N 1
ATOM 778 C CA . LEU A 1 96 ? 10.483 -10.432 -12.924 1.00 91.44 96 LEU A CA 1
ATOM 779 C C . LEU A 1 96 ? 11.080 -11.612 -13.695 1.00 91.44 96 LEU A C 1
ATOM 781 O O . LEU A 1 96 ? 12.025 -11.458 -14.469 1.00 91.44 96 LEU A O 1
ATOM 785 N N . ARG A 1 97 ? 10.532 -12.810 -13.477 1.00 90.31 97 ARG A N 1
ATOM 786 C CA . ARG A 1 97 ? 10.959 -14.049 -14.143 1.00 90.31 97 ARG A CA 1
ATOM 787 C C . ARG A 1 97 ? 9.750 -14.824 -14.644 1.00 90.31 97 ARG A C 1
ATOM 789 O O . ARG A 1 97 ? 8.680 -14.784 -14.044 1.00 90.31 97 ARG A O 1
ATOM 796 N N . ASN A 1 98 ? 9.949 -15.651 -15.669 1.00 92.25 98 ASN A N 1
ATOM 797 C CA . ASN A 1 98 ? 8.908 -16.573 -16.138 1.00 92.25 98 ASN A CA 1
ATOM 798 C C . ASN A 1 98 ? 8.451 -17.552 -15.045 1.00 92.25 98 ASN A C 1
ATOM 800 O O . ASN A 1 98 ? 7.294 -17.957 -15.028 1.00 92.25 98 ASN A O 1
ATOM 804 N N . SER A 1 99 ? 9.330 -17.881 -14.094 1.00 91.88 99 SER A N 1
ATOM 805 C CA . SER A 1 99 ? 9.002 -18.689 -12.917 1.00 91.88 99 SER A CA 1
ATOM 806 C C . SER A 1 99 ? 8.032 -18.007 -11.949 1.00 91.88 99 SER A C 1
ATOM 808 O O . SER A 1 99 ? 7.464 -18.697 -11.112 1.00 91.88 99 SER A O 1
ATOM 810 N N . ASN A 1 100 ? 7.881 -16.683 -12.030 1.00 92.81 100 ASN A N 1
ATOM 811 C CA . ASN A 1 100 ? 7.003 -15.877 -11.184 1.00 92.81 100 ASN A CA 1
ATOM 812 C C . ASN A 1 100 ? 5.659 -15.565 -11.847 1.00 92.81 100 ASN A C 1
ATOM 814 O O . ASN A 1 100 ? 4.775 -15.039 -11.182 1.00 92.81 100 ASN A O 1
ATOM 818 N N . ARG A 1 101 ? 5.485 -15.871 -13.138 1.00 94.94 101 ARG A N 1
ATOM 819 C CA . ARG A 1 101 ? 4.213 -15.633 -13.830 1.00 94.94 101 ARG A CA 1
ATOM 820 C C . ARG A 1 101 ? 3.086 -16.442 -13.199 1.00 94.94 101 ARG A C 1
ATOM 822 O O . ARG A 1 101 ? 3.301 -17.599 -12.832 1.00 94.94 101 ARG A O 1
ATOM 829 N N . VAL A 1 102 ? 1.891 -15.863 -13.140 1.00 94.25 102 VAL A N 1
ATOM 830 C CA . VAL A 1 102 ? 0.689 -16.534 -12.629 1.00 94.25 102 VAL A CA 1
ATOM 831 C C . VAL A 1 102 ? 0.180 -17.530 -13.674 1.00 94.25 102 VAL A C 1
ATOM 833 O O . VAL A 1 102 ? -0.624 -17.237 -14.556 1.00 94.25 102 VAL A O 1
ATOM 836 N N . THR A 1 103 ? 0.715 -18.742 -13.596 1.00 92.94 103 THR A N 1
ATOM 837 C CA . THR A 1 103 ? 0.306 -19.901 -14.392 1.00 92.94 103 THR A CA 1
ATOM 838 C C . THR A 1 103 ? -0.000 -21.054 -13.451 1.00 92.94 103 THR A C 1
ATOM 840 O O . THR A 1 103 ? 0.535 -21.107 -12.344 1.00 92.94 103 THR A O 1
ATOM 843 N N . TRP A 1 104 ? -0.798 -22.025 -13.899 1.00 90.25 104 TRP A N 1
ATOM 844 C CA . TRP A 1 104 ? -1.121 -23.196 -13.081 1.00 90.25 104 TRP A CA 1
ATOM 845 C C . TRP A 1 104 ? 0.126 -23.904 -12.531 1.00 90.25 104 TRP A C 1
ATOM 847 O O . TRP A 1 104 ? 0.224 -24.189 -11.337 1.00 90.25 104 TRP A O 1
ATOM 857 N N . SER A 1 105 ? 1.114 -24.144 -13.400 1.00 91.06 105 SER A N 1
ATOM 858 C CA . SER A 1 105 ? 2.357 -24.824 -13.030 1.00 91.06 105 SER A CA 1
ATOM 859 C C . SER A 1 105 ? 3.174 -24.036 -12.007 1.00 91.06 105 SER A C 1
ATOM 861 O O . SER A 1 105 ? 3.752 -24.628 -11.095 1.00 91.06 105 SER A O 1
ATOM 863 N N . ASN A 1 106 ? 3.208 -22.706 -12.122 1.00 93.06 106 ASN A N 1
ATOM 864 C CA . ASN A 1 106 ? 3.917 -21.861 -11.173 1.00 93.06 106 ASN A CA 1
ATOM 865 C C . ASN A 1 106 ? 3.167 -21.737 -9.847 1.00 93.06 106 ASN A C 1
ATOM 867 O O . ASN A 1 106 ? 3.825 -21.834 -8.817 1.00 93.06 106 ASN A O 1
ATOM 871 N N . ILE A 1 107 ? 1.836 -21.572 -9.852 1.00 90.62 107 ILE A N 1
ATOM 872 C CA . ILE A 1 107 ? 1.006 -21.523 -8.632 1.00 90.62 107 ILE A CA 1
ATOM 873 C C . ILE A 1 107 ? 1.233 -22.794 -7.820 1.00 90.62 107 ILE A C 1
ATOM 875 O O . ILE A 1 107 ? 1.633 -22.717 -6.664 1.00 90.62 107 ILE A O 1
ATOM 879 N N . LYS A 1 108 ? 1.126 -23.970 -8.450 1.00 88.50 108 LYS A N 1
ATOM 880 C CA . LYS A 1 108 ? 1.369 -25.251 -7.772 1.00 88.50 108 LYS A CA 1
ATOM 881 C C . LYS A 1 108 ? 2.772 -25.347 -7.153 1.00 88.50 108 LYS A C 1
ATOM 883 O O . LYS A 1 108 ? 2.945 -25.994 -6.127 1.00 88.50 108 LYS A O 1
ATOM 888 N N . ARG A 1 109 ? 3.778 -24.725 -7.776 1.00 88.00 109 ARG A N 1
ATOM 889 C CA . ARG A 1 109 ? 5.181 -24.786 -7.336 1.00 88.00 109 ARG A CA 1
ATOM 890 C C . ARG A 1 109 ? 5.538 -23.751 -6.265 1.00 88.00 109 ARG A C 1
ATOM 892 O O . ARG A 1 109 ? 6.293 -24.078 -5.360 1.00 88.00 109 ARG A O 1
ATOM 899 N N . LEU A 1 110 ? 5.079 -22.507 -6.404 1.00 85.00 110 LEU A N 1
ATOM 900 C CA . LEU A 1 110 ? 5.472 -21.372 -5.553 1.00 85.00 110 LEU A CA 1
ATOM 901 C C . LEU A 1 110 ? 4.425 -21.008 -4.501 1.00 85.00 110 LEU A C 1
ATOM 903 O O . LEU A 1 110 ? 4.770 -20.443 -3.472 1.00 85.00 110 LEU A O 1
ATOM 907 N N . ALA A 1 111 ? 3.166 -21.337 -4.759 1.00 82.88 111 ALA A N 1
ATOM 908 C CA . ALA A 1 111 ? 2.028 -21.038 -3.910 1.00 82.88 111 ALA A CA 1
ATOM 909 C C . ALA A 1 111 ? 1.326 -22.339 -3.500 1.00 82.88 111 ALA A C 1
ATOM 911 O O . ALA A 1 111 ? 0.109 -22.388 -3.417 1.00 82.88 111 ALA A O 1
ATOM 912 N N . SER A 1 112 ? 2.083 -23.418 -3.258 1.00 72.75 112 SER A N 1
ATOM 913 C CA . SER A 1 112 ? 1.514 -24.721 -2.877 1.00 72.75 112 SER A CA 1
ATOM 914 C C . SER A 1 112 ? 0.582 -24.683 -1.651 1.00 72.75 112 SER A C 1
ATOM 916 O O . SER A 1 112 ? -0.346 -25.490 -1.635 1.00 72.75 112 SER A O 1
ATOM 918 N N . PRO A 1 113 ? 0.780 -23.808 -0.638 1.00 73.50 113 PRO A N 1
ATOM 919 C CA . PRO A 1 113 ? -0.193 -23.652 0.449 1.00 73.50 113 PRO A CA 1
ATOM 920 C C . PRO A 1 113 ? -1.525 -23.046 -0.015 1.00 73.50 113 PRO A C 1
ATOM 922 O O . PRO A 1 113 ? -2.558 -23.235 0.622 1.00 73.50 113 PRO A O 1
ATOM 925 N N . VAL A 1 114 ? -1.508 -22.318 -1.133 1.00 76.81 114 VAL A N 1
ATOM 926 C CA . VAL A 1 114 ? -2.665 -21.646 -1.709 1.00 76.81 114 VAL A CA 1
ATOM 927 C C . VAL A 1 114 ? -3.411 -22.625 -2.611 1.00 76.81 114 VAL A C 1
ATOM 929 O O . VAL A 1 114 ? -3.007 -22.935 -3.732 1.00 76.81 114 VAL A O 1
ATOM 932 N N . ILE A 1 115 ? -4.543 -23.119 -2.120 1.00 72.81 115 ILE A N 1
ATOM 933 C CA . ILE A 1 115 ? -5.415 -24.002 -2.893 1.00 72.81 115 ILE A CA 1
ATOM 934 C C . ILE A 1 115 ? -6.207 -23.150 -3.893 1.00 72.81 115 ILE A C 1
ATOM 936 O O . ILE A 1 115 ? -7.070 -22.368 -3.491 1.00 72.81 115 ILE A O 1
ATOM 940 N N . VAL A 1 116 ? -5.924 -23.330 -5.188 1.00 77.44 116 VAL A N 1
ATOM 941 C CA . VAL A 1 116 ? -6.683 -22.746 -6.312 1.00 77.44 116 VAL A CA 1
ATOM 942 C C . VAL A 1 116 ? -7.159 -23.878 -7.234 1.00 77.44 116 VAL A C 1
ATOM 944 O O . VAL A 1 116 ? -6.474 -24.224 -8.198 1.00 77.44 116 VAL A O 1
ATOM 947 N N . PRO A 1 117 ? -8.286 -24.544 -6.936 1.00 73.88 117 PRO A N 1
ATOM 948 C CA . PRO A 1 117 ? -8.753 -25.672 -7.733 1.00 73.88 117 PRO A CA 1
ATOM 949 C C . PRO A 1 117 ? -9.106 -25.214 -9.152 1.00 73.88 117 PRO A C 1
ATOM 951 O O . PRO A 1 117 ? -9.824 -24.234 -9.328 1.00 73.88 117 PRO A O 1
ATOM 954 N N . HIS A 1 118 ? -8.647 -25.952 -10.165 1.00 81.12 118 HIS A N 1
ATOM 955 C CA . HIS A 1 118 ? -9.014 -25.724 -11.570 1.00 81.12 118 HIS A CA 1
ATOM 956 C C . HIS A 1 118 ? -8.683 -24.322 -12.115 1.00 81.12 118 HIS A C 1
ATOM 958 O O . HIS A 1 118 ? -9.439 -23.804 -12.935 1.00 81.12 118 HIS A O 1
ATOM 964 N N . TYR A 1 119 ? -7.562 -23.726 -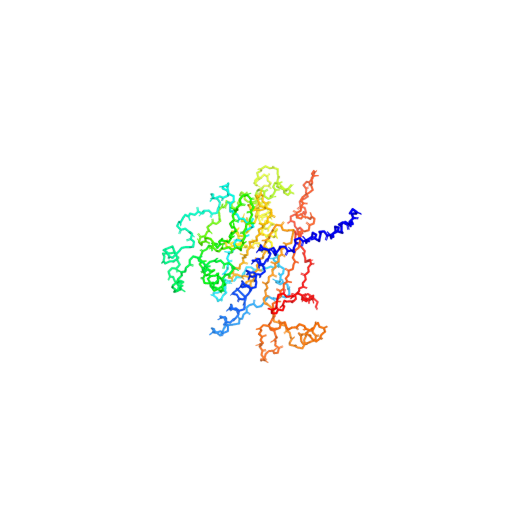11.685 1.00 87.88 119 TYR A N 1
ATOM 965 C CA . TYR A 1 119 ? -7.110 -22.428 -12.196 1.00 87.88 119 TYR A CA 1
ATOM 966 C C . TYR A 1 119 ? -7.034 -22.405 -13.727 1.00 87.88 119 TYR A C 1
ATOM 968 O O . TYR A 1 119 ? -6.384 -23.257 -14.349 1.00 87.88 119 TYR A O 1
ATOM 976 N N . LYS A 1 120 ? -7.616 -21.363 -14.314 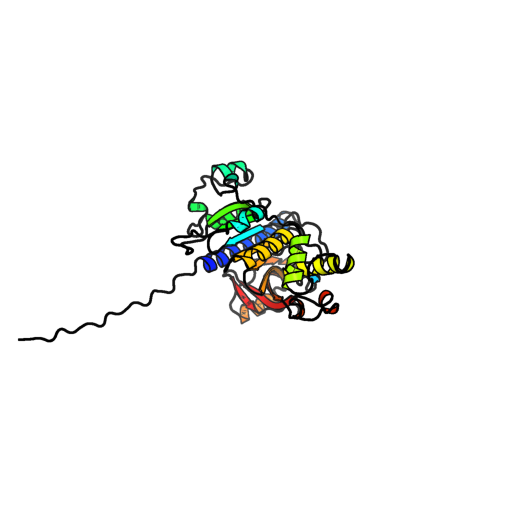1.00 90.06 120 LYS A N 1
ATOM 977 C CA . LYS A 1 120 ? -7.460 -20.990 -15.718 1.00 90.06 120 LYS A CA 1
ATOM 978 C C . LYS A 1 120 ? -6.812 -19.617 -15.830 1.00 90.06 120 LYS A C 1
ATOM 980 O O . LYS A 1 120 ? -6.956 -18.776 -14.955 1.00 90.06 120 LYS A O 1
ATOM 985 N N . ALA A 1 121 ? -6.135 -19.355 -16.947 1.00 88.44 121 ALA A N 1
ATOM 986 C CA . ALA A 1 121 ? -5.461 -18.073 -17.159 1.00 88.44 121 ALA A CA 1
ATOM 987 C C . ALA A 1 121 ? -6.419 -16.864 -17.105 1.00 88.44 121 ALA A C 1
ATOM 989 O O . ALA A 1 121 ? -6.005 -15.786 -16.685 1.00 88.44 121 ALA A O 1
ATOM 990 N N . GLU A 1 122 ? -7.677 -17.039 -17.521 1.00 91.31 122 GLU A N 1
ATOM 991 C CA . GLU A 1 122 ? -8.753 -16.039 -17.437 1.00 91.31 122 GLU A CA 1
ATOM 992 C C . GLU A 1 122 ? -9.107 -15.640 -15.997 1.00 91.31 122 GLU A C 1
ATOM 994 O O . GLU A 1 122 ? -9.404 -14.474 -15.765 1.00 91.31 122 GLU A O 1
ATOM 999 N N . ASP A 1 123 ? -8.944 -16.542 -15.021 1.00 92.38 123 ASP A N 1
ATOM 1000 C CA . ASP A 1 123 ? -9.245 -16.275 -13.606 1.00 92.38 123 ASP A CA 1
ATOM 1001 C C . ASP A 1 123 ? -8.373 -15.152 -13.018 1.00 92.38 123 ASP A C 1
ATOM 1003 O O . ASP A 1 123 ? -8.738 -14.538 -12.020 1.00 92.38 123 ASP A O 1
ATOM 1007 N N . ALA A 1 124 ? -7.211 -14.874 -13.622 1.00 93.56 124 ALA A N 1
ATOM 1008 C CA . ALA A 1 124 ? -6.312 -13.803 -13.197 1.00 93.56 124 ALA A CA 1
ATOM 1009 C C . ALA A 1 124 ? -6.730 -12.407 -13.678 1.00 93.56 124 ALA A C 1
ATOM 1011 O O . ALA A 1 124 ? -6.040 -11.435 -13.380 1.00 93.56 124 ALA A O 1
ATOM 1012 N N . SER A 1 125 ? -7.802 -12.293 -14.453 1.00 94.50 125 SER A N 1
ATOM 1013 C CA . SER A 1 125 ? -8.204 -11.063 -15.124 1.00 94.50 125 SER A CA 1
ATOM 1014 C C . SER A 1 125 ? -9.355 -10.375 -14.406 1.00 94.50 125 SER A C 1
ATOM 1016 O O . SER A 1 125 ? -10.320 -11.022 -14.017 1.00 94.50 125 SER A O 1
ATOM 1018 N N . PHE A 1 126 ? -9.288 -9.052 -14.253 1.00 93.38 126 PHE A N 1
ATOM 1019 C CA . PHE A 1 126 ? -10.297 -8.263 -13.530 1.00 93.38 126 PHE A CA 1
ATOM 1020 C C . PHE A 1 126 ? -11.608 -8.051 -14.315 1.00 93.38 126 PHE A C 1
ATOM 1022 O O . PHE A 1 126 ? -12.456 -7.265 -13.901 1.00 93.38 126 PHE A O 1
ATOM 1029 N N . ASP A 1 127 ? -11.797 -8.753 -15.430 1.00 90.75 127 ASP A N 1
ATOM 1030 C CA . ASP A 1 127 ? -13.092 -8.988 -16.084 1.00 90.75 127 ASP A CA 1
ATOM 1031 C C . ASP A 1 127 ? -13.772 -10.287 -15.611 1.00 90.75 127 ASP A C 1
ATOM 1033 O O . ASP A 1 127 ? -14.924 -10.527 -15.957 1.00 90.75 127 ASP A O 1
ATOM 1037 N N . HIS A 1 128 ? -13.091 -11.106 -14.805 1.00 92.56 128 HIS A N 1
ATOM 1038 C CA . HIS A 1 128 ? -13.597 -12.376 -14.304 1.00 92.56 128 HIS A CA 1
ATOM 1039 C C . HIS A 1 128 ? -13.918 -12.303 -12.803 1.00 92.56 128 HIS A C 1
ATOM 1041 O O . HIS A 1 128 ? -13.212 -11.677 -12.005 1.00 92.56 128 HIS A O 1
ATOM 1047 N N . ASP A 1 129 ? -14.957 -13.024 -12.382 1.00 88.56 129 ASP A N 1
ATOM 1048 C CA . ASP A 1 129 ? -15.423 -13.059 -10.985 1.00 88.56 129 ASP A CA 1
ATOM 1049 C C . ASP A 1 129 ? -14.416 -13.683 -10.004 1.00 88.56 129 ASP A C 1
ATOM 1051 O O . ASP A 1 129 ? -14.484 -13.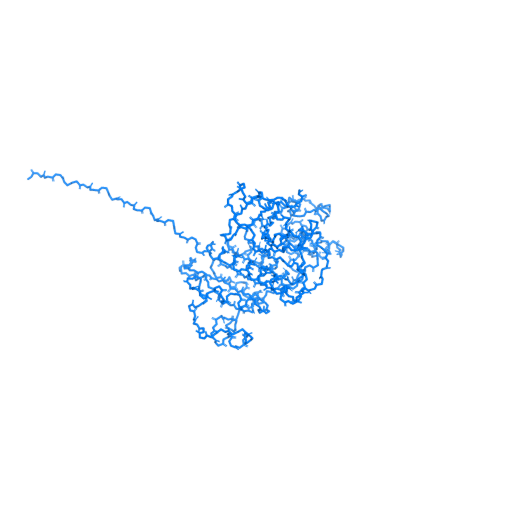467 -8.798 1.00 88.56 129 ASP A O 1
ATOM 1055 N N . ARG A 1 130 ? -13.453 -14.465 -10.508 1.00 90.56 130 ARG A N 1
ATOM 1056 C CA . ARG A 1 130 ? -12.487 -15.207 -9.685 1.00 90.56 130 ARG A CA 1
ATOM 1057 C C . ARG A 1 130 ? -11.237 -14.402 -9.341 1.00 90.56 130 ARG A C 1
ATOM 1059 O O . ARG A 1 130 ? -10.472 -14.831 -8.478 1.00 90.56 130 ARG A O 1
ATOM 1066 N N . ALA A 1 131 ? -11.042 -13.244 -9.970 1.00 92.94 131 ALA A N 1
ATOM 1067 C CA . ALA A 1 131 ? -9.847 -12.432 -9.771 1.00 92.94 131 ALA A CA 1
ATOM 1068 C C . ALA A 1 131 ? -9.688 -11.960 -8.322 1.00 92.94 131 ALA A C 1
ATOM 1070 O O . ALA A 1 131 ? -8.572 -11.958 -7.811 1.00 92.94 131 ALA A O 1
ATOM 1071 N N . ASP A 1 132 ? -10.785 -11.626 -7.637 1.00 91.94 132 ASP A N 1
ATOM 1072 C CA . ASP A 1 132 ? -10.739 -11.130 -6.255 1.00 91.94 132 ASP A CA 1
ATOM 1073 C C . ASP A 1 132 ? -10.369 -12.222 -5.243 1.00 91.94 132 ASP A C 1
ATOM 1075 O O . ASP A 1 132 ? -9.609 -11.979 -4.299 1.00 91.94 132 ASP A O 1
ATOM 1079 N N . ASP A 1 133 ? -10.887 -13.438 -5.443 1.00 89.75 133 ASP A N 1
ATOM 1080 C CA . ASP A 1 133 ? -10.521 -14.606 -4.637 1.00 89.75 133 ASP A CA 1
ATOM 1081 C C . ASP A 1 133 ? -9.059 -14.986 -4.897 1.00 89.75 133 ASP A C 1
ATOM 1083 O O . ASP A 1 133 ? -8.297 -15.183 -3.950 1.00 89.75 133 ASP A O 1
ATOM 1087 N N . LEU A 1 134 ? -8.624 -14.981 -6.163 1.00 93.56 134 LEU A N 1
ATOM 1088 C CA . LEU A 1 134 ? -7.229 -15.231 -6.516 1.00 93.56 134 LEU A CA 1
ATOM 1089 C C . LEU A 1 134 ? -6.285 -14.168 -5.932 1.00 93.56 134 LEU A C 1
ATOM 1091 O O . LEU A 1 134 ? -5.233 -14.526 -5.402 1.00 93.56 134 LEU A O 1
ATOM 1095 N N . LEU A 1 135 ? -6.653 -12.882 -5.989 1.00 95.19 135 LEU A N 1
ATOM 1096 C CA . LEU A 1 135 ? -5.878 -11.782 -5.412 1.00 95.19 135 LEU A CA 1
ATOM 1097 C C . LEU A 1 135 ? -5.667 -12.000 -3.914 1.00 95.19 135 LEU A C 1
ATOM 1099 O O . LEU A 1 135 ? -4.530 -11.957 -3.449 1.00 95.19 135 LEU A O 1
ATOM 1103 N N . ALA A 1 136 ? -6.739 -12.258 -3.164 1.00 91.00 136 ALA A N 1
ATOM 1104 C CA . ALA A 1 136 ? -6.647 -12.466 -1.721 1.00 91.00 136 ALA A CA 1
ATOM 1105 C C . ALA A 1 136 ? -5.822 -13.707 -1.372 1.00 91.00 136 ALA A C 1
ATOM 1107 O O . ALA A 1 136 ? -4.924 -13.645 -0.539 1.00 91.00 136 ALA A O 1
ATOM 1108 N N . ARG A 1 137 ? -6.062 -14.815 -2.076 1.00 91.44 137 ARG A N 1
ATOM 1109 C CA . ARG A 1 137 ? -5.313 -16.065 -1.919 1.00 91.44 137 ARG A CA 1
ATOM 1110 C C . ARG A 1 137 ? -3.817 -15.900 -2.162 1.00 91.44 137 ARG A C 1
ATOM 1112 O O . ARG A 1 137 ? -3.014 -16.434 -1.409 1.00 91.44 137 ARG A O 1
ATOM 1119 N N . LEU A 1 138 ? -3.430 -15.184 -3.215 1.00 93.75 138 LEU A N 1
ATOM 1120 C CA . LEU A 1 138 ? -2.021 -14.959 -3.532 1.00 93.75 138 LEU A CA 1
ATOM 1121 C C . LEU A 1 138 ? -1.386 -13.871 -2.653 1.00 93.75 138 LEU A C 1
ATOM 1123 O O . LEU A 1 138 ? -0.165 -13.858 -2.514 1.00 93.75 138 LEU A O 1
ATOM 1127 N N . SER A 1 139 ? -2.177 -12.977 -2.048 1.00 92.19 139 SER A N 1
ATOM 1128 C CA . SER A 1 139 ? -1.663 -11.905 -1.178 1.00 92.19 139 SER A CA 1
ATOM 1129 C C . SER A 1 139 ? -1.045 -12.443 0.113 1.00 92.19 139 SER A C 1
ATOM 1131 O O . SER A 1 139 ? -0.209 -11.771 0.709 1.00 92.19 139 SER A O 1
ATOM 1133 N N . THR A 1 140 ? -1.373 -13.681 0.498 1.00 85.69 140 THR A N 1
ATOM 1134 C CA . THR A 1 140 ? -0.771 -14.359 1.655 1.00 85.69 140 THR A CA 1
ATOM 1135 C C . THR A 1 140 ? 0.667 -14.820 1.411 1.00 85.69 140 THR A C 1
ATOM 1137 O O . THR A 1 140 ? 1.304 -15.327 2.330 1.00 85.69 140 THR A O 1
ATOM 1140 N N . LEU A 1 141 ? 1.168 -14.737 0.175 1.00 86.69 141 LEU A N 1
ATOM 1141 C CA . LEU A 1 141 ? 2.529 -15.142 -0.154 1.00 86.69 141 LEU A CA 1
ATOM 1142 C C . LEU A 1 141 ? 3.551 -14.113 0.339 1.00 86.69 141 LEU A C 1
ATOM 1144 O O . LEU A 1 141 ? 3.277 -12.922 0.508 1.00 86.69 141 LEU A O 1
ATOM 1148 N N . ASP A 1 142 ? 4.783 -14.579 0.509 1.00 81.38 142 ASP A N 1
ATOM 1149 C CA . ASP A 1 142 ? 5.908 -13.684 0.721 1.00 81.38 142 ASP A CA 1
ATOM 1150 C C . ASP A 1 142 ? 6.245 -12.953 -0.589 1.00 81.38 142 ASP A C 1
ATOM 1152 O O . ASP A 1 142 ? 6.238 -13.544 -1.669 1.00 81.38 142 ASP A O 1
ATOM 1156 N N . TYR A 1 143 ? 6.550 -11.656 -0.495 1.00 92.19 143 TYR A N 1
ATOM 1157 C CA . TYR A 1 143 ? 6.796 -10.723 -1.610 1.00 92.19 143 TYR A CA 1
ATOM 1158 C C . TYR A 1 143 ? 5.562 -10.228 -2.383 1.00 92.19 143 TYR A C 1
ATOM 1160 O O . TYR A 1 143 ? 4.420 -10.526 -2.054 1.00 92.19 143 TYR A O 1
ATOM 1168 N N . ALA A 1 144 ? 5.813 -9.377 -3.383 1.00 96.56 144 ALA A N 1
ATOM 1169 C CA . ALA A 1 144 ? 4.767 -8.637 -4.061 1.00 96.56 144 ALA A CA 1
ATOM 1170 C C . ALA A 1 144 ? 3.994 -9.486 -5.079 1.00 96.56 144 ALA A C 1
ATOM 1172 O O . ALA A 1 144 ? 4.549 -10.372 -5.743 1.00 96.56 144 ALA A O 1
ATOM 1173 N N . LEU A 1 145 ? 2.726 -9.135 -5.265 1.00 97.38 145 LEU A N 1
ATOM 1174 C CA . LEU A 1 145 ? 1.972 -9.431 -6.476 1.00 97.38 145 LEU A CA 1
ATOM 1175 C C . LEU A 1 145 ? 2.114 -8.268 -7.451 1.00 97.38 145 LEU A C 1
ATOM 1177 O O . LEU A 1 145 ? 2.130 -7.109 -7.041 1.00 97.38 145 LEU A O 1
ATOM 1181 N N . MET A 1 146 ? 2.193 -8.575 -8.741 1.00 97.31 146 MET A N 1
ATOM 1182 C CA . MET A 1 146 ? 2.152 -7.565 -9.792 1.00 97.31 146 MET A CA 1
ATOM 1183 C C . MET A 1 146 ? 0.918 -7.771 -10.654 1.00 97.31 146 MET A C 1
ATOM 1185 O O . MET A 1 146 ? 0.660 -8.873 -11.146 1.00 97.31 146 MET A O 1
ATOM 1189 N N . LEU A 1 147 ? 0.179 -6.685 -10.819 1.00 97.94 147 LEU A N 1
ATOM 1190 C CA . LEU A 1 147 ? -0.951 -6.536 -11.702 1.00 97.94 147 LEU A CA 1
ATOM 1191 C C . LEU A 1 147 ? -0.543 -5.563 -12.802 1.00 97.94 147 LEU A C 1
ATOM 1193 O O . LEU A 1 147 ? -0.053 -4.468 -12.527 1.00 97.94 147 LEU A O 1
ATOM 1197 N N . ASP A 1 148 ? -0.742 -5.968 -14.045 1.00 96.06 148 ASP A N 1
ATOM 1198 C CA . ASP A 1 148 ? -0.454 -5.145 -15.213 1.00 96.06 148 ASP A CA 1
ATOM 1199 C C . ASP A 1 148 ? -1.626 -5.165 -16.192 1.00 96.06 148 ASP A C 1
ATOM 1201 O O . ASP A 1 148 ? -2.578 -5.940 -16.052 1.00 96.06 148 ASP A O 1
ATOM 1205 N N . ARG A 1 149 ? -1.575 -4.256 -17.163 1.00 94.69 149 ARG A N 1
ATOM 1206 C CA . ARG A 1 149 ? -2.493 -4.231 -18.302 1.00 94.69 149 ARG A CA 1
ATOM 1207 C C . ARG A 1 149 ? -1.729 -4.600 -19.559 1.00 94.69 149 ARG A C 1
ATOM 1209 O O . ARG A 1 149 ? -0.551 -4.269 -19.720 1.00 94.69 149 ARG A O 1
ATOM 1216 N N . GLU A 1 150 ? -2.405 -5.299 -20.459 1.00 91.88 150 GLU A N 1
ATOM 1217 C CA . GLU A 1 150 ? -1.838 -5.604 -21.764 1.00 91.88 150 GLU A CA 1
ATOM 1218 C C . GLU A 1 150 ? -1.570 -4.307 -22.532 1.00 91.88 150 GLU A C 1
ATOM 1220 O O . GLU A 1 150 ? -2.323 -3.346 -22.417 1.00 91.88 150 GLU A O 1
ATOM 1225 N N . ILE A 1 151 ? -0.484 -4.268 -23.305 1.00 91.75 151 ILE A N 1
ATOM 1226 C CA . ILE A 1 151 ? -0.171 -3.137 -24.179 1.00 91.75 151 ILE A CA 1
ATOM 1227 C C . ILE A 1 151 ? -0.375 -3.580 -25.622 1.00 91.75 151 ILE A C 1
ATOM 1229 O O . ILE A 1 151 ? 0.328 -4.470 -26.103 1.00 91.75 151 ILE A O 1
ATOM 1233 N N . LEU A 1 152 ? -1.277 -2.904 -26.331 1.00 90.50 152 LEU A N 1
ATOM 1234 C CA . LEU A 1 152 ? -1.480 -3.065 -27.767 1.00 90.50 152 LEU A CA 1
ATOM 1235 C C . LEU A 1 152 ? -1.179 -1.732 -28.453 1.00 90.50 152 LEU A C 1
ATOM 1237 O O . LEU A 1 152 ? -1.676 -0.690 -28.042 1.00 90.50 152 LEU A O 1
ATOM 1241 N N . GLN A 1 153 ? -0.318 -1.753 -29.475 1.00 88.00 153 GLN A N 1
ATOM 1242 C CA . GLN A 1 153 ? 0.118 -0.544 -30.201 1.00 88.00 153 GLN A CA 1
ATOM 1243 C C . GLN A 1 153 ? 0.658 0.575 -29.282 1.00 88.00 153 GLN A C 1
ATOM 1245 O O . GLN A 1 153 ? 0.485 1.760 -29.546 1.00 88.00 153 GLN A O 1
ATOM 1250 N N . GLY A 1 154 ? 1.332 0.195 -28.192 1.00 84.31 154 GLY A N 1
ATOM 1251 C CA . GLY A 1 154 ? 1.922 1.144 -27.244 1.00 84.31 154 GLY A CA 1
ATOM 1252 C C . GLY A 1 154 ? 0.930 1.770 -26.262 1.00 84.31 154 GLY A C 1
ATOM 1253 O O . GLY A 1 154 ? 1.330 2.665 -25.526 1.00 84.31 154 GLY A O 1
ATOM 1254 N N . GLN A 1 155 ? -0.325 1.315 -26.226 1.00 87.25 155 GLN A N 1
ATOM 1255 C CA . GLN A 1 155 ? -1.347 1.796 -25.297 1.00 87.25 155 GLN A CA 1
ATOM 1256 C C . GLN A 1 155 ? -1.873 0.656 -24.408 1.00 87.25 155 GLN A C 1
ATOM 1258 O O . GLN A 1 155 ? -2.062 -0.457 -24.911 1.00 87.25 155 GLN A O 1
ATOM 1263 N N . PRO A 1 156 ? -2.123 0.898 -23.107 1.00 90.75 156 PRO A N 1
ATOM 1264 C CA . PRO A 1 156 ? -2.777 -0.073 -22.237 1.00 90.75 156 PRO A CA 1
ATOM 1265 C C . PRO A 1 156 ? -4.203 -0.392 -22.706 1.00 90.75 156 PRO A C 1
ATOM 1267 O O . PRO A 1 156 ? -5.040 0.501 -22.856 1.00 90.75 156 PRO A O 1
ATOM 1270 N N . VAL A 1 157 ? -4.511 -1.674 -22.886 1.00 90.94 157 VAL A N 1
ATOM 1271 C CA . VAL A 1 157 ? -5.819 -2.168 -23.333 1.00 90.94 157 VAL A CA 1
ATOM 1272 C C . VAL A 1 157 ? -6.410 -3.162 -22.340 1.00 90.94 157 VAL A C 1
ATOM 1274 O O . VAL A 1 157 ? -5.693 -3.872 -21.638 1.00 90.94 157 VAL A O 1
ATOM 1277 N N . GLY A 1 158 ? -7.743 -3.191 -22.275 1.00 90.81 158 GLY A N 1
ATOM 1278 C CA . GLY A 1 158 ? -8.486 -4.157 -21.468 1.00 90.81 158 GLY A CA 1
ATOM 1279 C C . GLY A 1 158 ? -8.302 -4.012 -19.948 1.00 90.81 158 GLY A C 1
ATOM 1280 O O . GLY A 1 158 ? -7.734 -3.015 -19.477 1.00 90.81 158 GLY A O 1
ATOM 1281 N N . PRO A 1 159 ? -8.819 -4.986 -19.175 1.00 93.12 159 PRO A N 1
ATOM 1282 C CA . PRO A 1 159 ? -8.737 -5.014 -17.717 1.00 93.12 159 PRO A CA 1
ATOM 1283 C C . PRO A 1 159 ? -7.317 -5.321 -17.223 1.00 93.12 159 PRO A C 1
ATOM 1285 O O . PRO A 1 159 ? -6.504 -5.926 -17.924 1.00 93.12 159 PRO A O 1
ATOM 1288 N N . ALA A 1 160 ? -7.033 -4.938 -15.977 1.00 96.00 160 ALA A N 1
ATOM 1289 C CA . ALA A 1 160 ? -5.823 -5.381 -15.292 1.00 96.00 160 ALA A CA 1
ATOM 1290 C C . ALA A 1 160 ? -5.855 -6.894 -15.039 1.00 96.00 160 ALA A C 1
ATOM 1292 O O . ALA A 1 160 ? -6.921 -7.502 -14.917 1.00 96.00 160 ALA A O 1
ATOM 1293 N N . ARG A 1 161 ? -4.675 -7.504 -14.935 1.00 96.56 161 ARG A N 1
ATOM 1294 C CA . ARG A 1 161 ? -4.516 -8.937 -14.689 1.00 96.56 161 ARG A CA 1
ATOM 1295 C C . ARG A 1 161 ? -3.429 -9.180 -13.660 1.00 96.56 161 ARG A C 1
ATOM 1297 O O . ARG A 1 161 ? -2.391 -8.530 -13.708 1.00 96.56 161 ARG A O 1
ATOM 1304 N N . ILE A 1 162 ? -3.619 -10.156 -12.777 1.00 97.12 162 ILE A N 1
ATOM 1305 C CA . ILE A 1 162 ? -2.575 -10.636 -11.866 1.00 97.12 162 ILE A CA 1
ATOM 1306 C C . ILE A 1 162 ? -1.546 -11.398 -12.704 1.00 97.12 162 ILE A C 1
ATOM 1308 O O . ILE A 1 162 ? -1.752 -12.549 -13.086 1.00 97.12 162 ILE 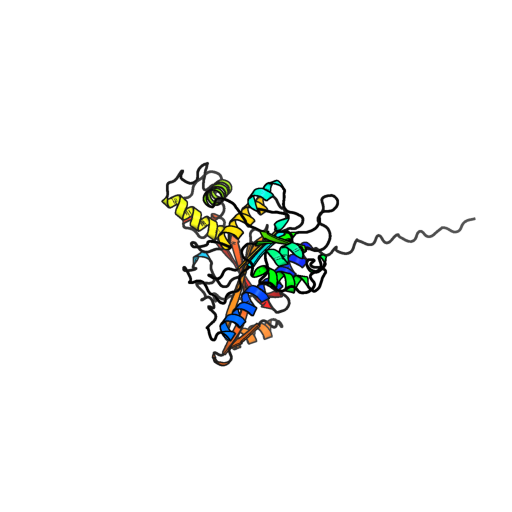A O 1
ATOM 1312 N N . SER A 1 163 ? -0.441 -10.743 -13.045 1.00 96.12 163 SER A N 1
ATOM 1313 C CA . SER A 1 163 ? 0.501 -11.259 -14.035 1.00 96.12 163 SER A CA 1
ATOM 1314 C C . SER A 1 163 ? 1.654 -12.024 -13.404 1.00 96.12 163 SER A C 1
ATOM 1316 O O . SER A 1 163 ? 2.110 -13.032 -13.959 1.00 96.12 163 SER A O 1
ATOM 1318 N N . HIS A 1 164 ? 2.116 -11.577 -12.233 1.00 96.19 164 HIS A N 1
ATOM 1319 C CA . HIS A 1 164 ? 3.212 -12.201 -11.501 1.00 96.19 164 HIS A CA 1
ATOM 1320 C C . HIS A 1 164 ? 2.929 -12.264 -10.000 1.00 96.19 164 HIS A C 1
ATOM 1322 O O . HIS A 1 164 ? 2.285 -11.394 -9.420 1.00 96.19 164 HIS A O 1
ATOM 1328 N N . MET A 1 165 ? 3.483 -13.292 -9.369 1.00 95.12 165 MET A N 1
ATOM 1329 C CA . MET A 1 165 ? 3.496 -13.499 -7.927 1.00 95.12 165 MET A CA 1
ATOM 1330 C C . MET A 1 165 ? 4.934 -13.657 -7.433 1.00 95.12 165 MET A C 1
ATOM 1332 O O . MET A 1 165 ? 5.831 -14.039 -8.197 1.00 95.12 165 MET A O 1
ATOM 1336 N N . HIS A 1 166 ? 5.151 -13.421 -6.140 1.00 93.62 166 HIS A N 1
ATOM 1337 C CA . HIS A 1 166 ? 6.458 -13.596 -5.505 1.00 93.62 166 HIS A CA 1
ATOM 1338 C C . HIS A 1 166 ? 7.534 -12.674 -6.138 1.00 93.62 166 HIS A C 1
ATOM 1340 O O . HIS A 1 166 ? 8.684 -13.068 -6.367 1.00 93.62 166 HIS A O 1
ATOM 1346 N N . VAL A 1 167 ? 7.117 -11.451 -6.494 1.00 95.38 167 VAL A N 1
ATOM 1347 C CA . VAL A 1 167 ? 7.914 -10.393 -7.133 1.00 95.38 167 VAL A CA 1
ATOM 1348 C C . VAL A 1 167 ? 8.746 -9.687 -6.066 1.00 95.38 167 VAL A C 1
ATOM 1350 O O . VAL A 1 167 ? 8.202 -9.069 -5.152 1.00 95.38 167 VAL A O 1
ATOM 1353 N N . LYS A 1 168 ? 10.076 -9.769 -6.167 1.00 94.50 168 LYS A N 1
ATOM 1354 C CA . LYS A 1 168 ? 10.983 -9.118 -5.208 1.00 94.50 168 LYS A CA 1
ATOM 1355 C C . LYS A 1 168 ? 11.335 -7.717 -5.688 1.00 94.50 168 LYS A C 1
ATOM 1357 O O . LYS A 1 168 ? 11.809 -7.573 -6.812 1.00 94.50 168 LYS A O 1
ATOM 1362 N N . VAL A 1 169 ? 11.157 -6.725 -4.821 1.00 94.69 169 VAL A N 1
ATOM 1363 C CA . VAL A 1 169 ? 11.610 -5.351 -5.061 1.00 94.69 169 VAL A CA 1
ATOM 1364 C C . VAL A 1 169 ? 13.010 -5.195 -4.481 1.00 94.69 169 VAL A C 1
ATOM 1366 O O . VAL A 1 169 ? 13.226 -5.403 -3.291 1.00 94.69 169 VAL A O 1
ATOM 1369 N N . GLU A 1 170 ? 13.962 -4.852 -5.334 1.00 87.44 170 GLU A N 1
ATOM 1370 C CA . GLU A 1 170 ? 15.381 -4.780 -5.036 1.00 87.44 170 GLU A CA 1
ATOM 1371 C C . GLU A 1 170 ? 15.961 -3.424 -5.389 1.00 87.44 170 GLU A C 1
ATOM 1373 O O . GLU A 1 170 ? 16.109 -3.028 -6.553 1.00 87.44 170 GLU A O 1
ATOM 1378 N N . ARG A 1 171 ? 16.374 -2.739 -4.334 1.00 81.81 171 ARG A N 1
ATOM 1379 C CA . ARG A 1 171 ? 17.239 -1.577 -4.371 1.00 81.81 171 ARG A CA 1
ATOM 1380 C C . ARG A 1 171 ? 17.962 -1.528 -3.027 1.00 81.81 171 ARG A C 1
ATOM 1382 O O . ARG A 1 171 ? 17.423 -1.971 -2.021 1.00 81.81 171 ARG A O 1
ATOM 1389 N N . LEU A 1 172 ? 19.204 -1.055 -3.020 1.00 86.81 172 LEU A N 1
ATOM 1390 C CA . LEU A 1 172 ? 19.887 -0.782 -1.756 1.00 86.81 172 LEU A CA 1
ATOM 1391 C C . LEU A 1 172 ? 19.205 0.421 -1.106 1.00 86.81 172 LEU A C 1
ATOM 1393 O O . LEU A 1 172 ? 19.071 1.448 -1.779 1.00 86.81 172 LEU A O 1
ATOM 1397 N N . THR A 1 173 ? 18.796 0.288 0.156 1.00 89.94 173 THR A N 1
ATOM 1398 C CA . THR A 1 173 ? 18.105 1.338 0.918 1.00 89.94 173 THR A CA 1
ATOM 1399 C C . THR A 1 173 ? 18.898 2.643 0.883 1.00 89.94 173 THR A C 1
ATOM 1401 O O . THR A 1 173 ? 18.373 3.652 0.424 1.00 89.94 173 THR A O 1
ATOM 1404 N N . ASP A 1 174 ? 20.204 2.592 1.148 1.00 93.81 174 ASP A N 1
ATOM 1405 C CA . ASP A 1 174 ? 21.128 3.729 1.036 1.00 93.81 174 ASP A CA 1
ATOM 1406 C C . ASP A 1 174 ? 21.045 4.439 -0.320 1.00 93.81 174 ASP A C 1
ATOM 1408 O O . ASP A 1 174 ? 21.096 5.663 -0.414 1.00 93.81 174 ASP A O 1
ATOM 1412 N N . ASN A 1 175 ? 20.902 3.683 -1.412 1.00 94.19 175 ASN A N 1
ATOM 1413 C CA . ASN A 1 175 ? 20.799 4.259 -2.750 1.00 94.19 175 ASN A CA 1
ATOM 1414 C C . ASN A 1 175 ? 19.395 4.805 -3.058 1.00 94.19 175 ASN A C 1
ATOM 1416 O O . ASN A 1 175 ? 19.248 5.621 -3.967 1.00 94.19 175 ASN A O 1
ATOM 1420 N N . ALA A 1 176 ? 18.354 4.337 -2.370 1.00 93.94 176 ALA A N 1
ATOM 1421 C CA . ALA A 1 176 ? 17.021 4.932 -2.432 1.00 93.94 176 ALA A CA 1
ATOM 1422 C C . ALA A 1 176 ? 16.986 6.252 -1.648 1.00 93.94 176 ALA A C 1
ATOM 1424 O O . ALA A 1 176 ? 16.616 7.278 -2.220 1.00 93.94 176 ALA A O 1
ATOM 1425 N N . ILE A 1 177 ? 17.487 6.240 -0.407 1.00 94.94 177 ILE A N 1
ATOM 1426 C CA . ILE A 1 177 ? 17.600 7.410 0.474 1.00 94.94 177 ILE A CA 1
ATOM 1427 C C . ILE A 1 177 ? 18.454 8.490 -0.187 1.00 94.94 177 ILE A C 1
ATOM 1429 O O . ILE A 1 177 ? 17.997 9.615 -0.361 1.00 94.94 177 ILE A O 1
ATOM 1433 N N . LYS A 1 178 ? 19.666 8.145 -0.643 1.00 95.44 178 LYS A N 1
ATOM 1434 C CA . LYS A 1 178 ? 20.563 9.088 -1.325 1.00 95.44 178 LYS A CA 1
ATOM 1435 C C . LYS A 1 178 ? 19.894 9.732 -2.536 1.00 95.44 178 LYS A C 1
ATOM 1437 O O . LYS A 1 178 ? 20.008 10.935 -2.732 1.00 95.44 178 LYS A O 1
ATOM 1442 N N . GLN A 1 179 ? 19.231 8.929 -3.368 1.00 94.06 179 GLN A N 1
ATOM 1443 C CA . GLN A 1 179 ? 18.604 9.438 -4.582 1.00 94.06 179 GLN A CA 1
ATOM 1444 C C . GLN A 1 179 ? 17.446 10.385 -4.252 1.00 94.06 179 GLN A C 1
ATOM 1446 O O . GLN A 1 179 ? 17.377 11.454 -4.848 1.00 94.06 179 GLN A O 1
ATOM 1451 N N . LEU A 1 180 ? 16.609 10.036 -3.265 1.00 93.31 180 LEU A N 1
ATOM 1452 C CA . LEU A 1 180 ? 15.544 10.922 -2.794 1.00 93.31 180 LEU A CA 1
ATOM 1453 C C . LEU A 1 180 ? 16.133 12.221 -2.232 1.00 93.31 180 LEU A C 1
ATOM 1455 O O . LEU A 1 180 ? 15.686 13.305 -2.582 1.00 93.31 180 LEU A O 1
ATOM 1459 N N . GLY A 1 181 ? 17.176 12.117 -1.406 1.00 92.81 181 GLY A N 1
ATOM 1460 C CA . GLY A 1 181 ? 17.862 13.272 -0.834 1.00 92.81 181 GLY A CA 1
ATOM 1461 C C . GLY A 1 181 ? 18.415 14.213 -1.904 1.00 92.81 181 GLY A C 1
ATOM 1462 O O . GLY A 1 181 ? 18.268 15.422 -1.769 1.00 92.81 181 GLY A O 1
ATOM 1463 N N . ILE A 1 182 ? 18.982 13.686 -2.994 1.00 91.75 182 ILE A N 1
ATOM 1464 C CA . ILE A 1 182 ? 19.445 14.503 -4.129 1.00 91.75 182 ILE A CA 1
ATOM 1465 C C . ILE A 1 182 ? 18.262 15.144 -4.864 1.00 91.75 182 ILE A C 1
ATOM 1467 O O . ILE A 1 182 ? 18.286 16.341 -5.142 1.00 91.75 182 ILE A O 1
ATOM 1471 N N . GLU A 1 183 ? 17.218 14.370 -5.167 1.00 90.25 183 GLU A N 1
ATOM 1472 C CA . GLU A 1 183 ? 16.023 14.852 -5.875 1.00 90.25 183 GLU A CA 1
ATOM 1473 C C . GLU A 1 183 ? 15.313 15.977 -5.119 1.00 90.25 183 GLU A C 1
ATOM 1475 O O . GLU A 1 183 ? 14.868 16.954 -5.723 1.00 90.25 183 GLU A O 1
ATOM 1480 N N . LEU A 1 184 ? 15.256 15.861 -3.795 1.00 89.81 184 LEU A N 1
ATOM 1481 C CA . LEU A 1 184 ? 14.658 16.848 -2.908 1.00 89.81 184 LEU A CA 1
ATOM 1482 C C . LEU A 1 184 ? 15.640 17.963 -2.511 1.00 89.81 184 LEU A C 1
ATOM 1484 O O . LEU A 1 184 ? 15.226 18.895 -1.837 1.00 89.81 184 LEU A O 1
ATOM 1488 N N . GLY A 1 185 ? 16.916 17.909 -2.909 1.00 88.56 185 GLY A N 1
ATOM 1489 C CA . GLY A 1 185 ? 17.913 18.950 -2.619 1.00 88.56 185 GLY A CA 1
ATOM 1490 C C . GLY A 1 185 ? 18.499 18.942 -1.198 1.00 88.56 185 GLY A C 1
ATOM 1491 O O . GLY A 1 185 ? 19.095 19.932 -0.782 1.00 88.56 185 GLY A O 1
ATOM 1492 N N . TYR A 1 186 ? 18.339 17.846 -0.457 1.00 88.38 186 TYR A N 1
ATOM 1493 C CA . TYR A 1 186 ? 18.955 17.606 0.856 1.00 88.38 186 TYR A CA 1
ATOM 1494 C C . TYR A 1 186 ? 20.395 17.092 0.778 1.00 88.38 186 TYR A C 1
ATOM 1496 O O . TYR A 1 186 ? 21.148 17.220 1.744 1.00 88.38 186 TYR A O 1
ATOM 1504 N N . LEU A 1 187 ? 20.752 16.494 -0.357 1.00 89.19 187 LEU A N 1
ATOM 1505 C CA . LEU A 1 187 ? 22.087 16.003 -0.673 1.00 89.19 187 LEU A CA 1
ATOM 1506 C C . LEU A 1 187 ? 22.538 16.576 -2.014 1.00 89.19 187 LEU A C 1
ATOM 1508 O O . LEU A 1 187 ? 21.743 16.748 -2.936 1.00 89.19 187 LEU A O 1
ATOM 1512 N N . GLU A 1 188 ? 23.835 16.797 -2.153 1.00 88.50 188 GLU A N 1
ATOM 1513 C CA . GLU A 1 188 ? 24.471 17.147 -3.411 1.00 88.50 188 GLU A CA 1
ATOM 1514 C C . GLU A 1 188 ? 24.888 15.892 -4.184 1.00 88.50 188 GLU A C 1
ATOM 1516 O O . GLU A 1 188 ? 24.603 15.781 -5.380 1.00 88.50 188 GLU A O 1
ATOM 1521 N N . ARG A 1 189 ? 25.617 14.951 -3.552 1.00 90.44 189 ARG A N 1
ATOM 1522 C CA . ARG A 1 189 ? 26.245 13.833 -4.292 1.00 90.44 189 ARG A CA 1
ATOM 1523 C C . ARG A 1 189 ? 26.300 12.502 -3.546 1.00 90.44 189 ARG A C 1
ATOM 1525 O O . ARG A 1 189 ? 26.119 11.457 -4.181 1.00 90.44 189 ARG A O 1
ATOM 1532 N N . ARG A 1 190 ? 26.630 12.482 -2.253 1.00 92.88 190 ARG A N 1
ATOM 1533 C CA . ARG A 1 190 ? 26.879 11.249 -1.481 1.00 92.88 190 ARG A CA 1
ATOM 1534 C C . ARG A 1 190 ? 26.040 11.231 -0.212 1.00 92.88 190 ARG A C 1
ATOM 1536 O O . ARG A 1 190 ? 25.846 12.256 0.413 1.00 92.88 190 ARG A O 1
ATOM 1543 N N . LEU A 1 191 ? 25.617 10.036 0.200 1.00 91.88 191 LEU A N 1
ATOM 1544 C CA . LEU A 1 191 ? 24.778 9.861 1.387 1.00 91.88 191 LEU A CA 1
ATOM 1545 C C . LEU A 1 191 ? 25.457 10.395 2.660 1.00 91.88 191 LEU A C 1
ATOM 1547 O O . LEU A 1 191 ? 24.897 11.222 3.361 1.00 91.88 191 LEU A O 1
ATOM 1551 N N . PHE A 1 192 ? 26.705 9.989 2.892 1.00 91.94 192 PHE A N 1
ATOM 1552 C CA . PHE A 1 192 ? 27.475 10.338 4.090 1.00 91.94 192 PHE A CA 1
ATOM 1553 C C . PHE A 1 192 ? 28.220 11.678 3.990 1.00 91.94 192 PHE A C 1
ATOM 1555 O O . PHE A 1 192 ? 29.144 11.924 4.760 1.00 91.94 192 PHE A O 1
ATOM 1562 N N . GLU A 1 193 ? 27.886 12.553 3.035 1.00 90.25 193 GLU A N 1
ATOM 1563 C CA . GLU A 1 193 ? 28.623 13.819 2.874 1.00 90.25 193 GLU A CA 1
ATOM 1564 C C . GLU A 1 193 ? 28.436 14.792 4.051 1.00 90.25 193 GLU A C 1
ATOM 1566 O O . GLU A 1 193 ? 29.222 15.724 4.196 1.00 90.25 193 GLU A O 1
ATOM 1571 N N . ARG A 1 194 ? 27.439 14.543 4.912 1.00 87.44 194 ARG A N 1
ATOM 1572 C CA . ARG A 1 194 ? 27.100 15.359 6.087 1.00 87.44 194 ARG A CA 1
ATOM 1573 C C . ARG A 1 194 ? 27.202 14.605 7.424 1.00 87.44 194 ARG A C 1
ATOM 1575 O O . ARG A 1 194 ? 26.730 15.111 8.434 1.00 87.44 194 ARG A O 1
ATOM 1582 N N . GLY A 1 195 ? 27.840 13.432 7.438 1.00 91.81 195 GLY A N 1
ATOM 1583 C CA . GLY A 1 195 ? 27.995 12.594 8.636 1.00 91.81 195 GLY A CA 1
ATOM 1584 C C . GLY A 1 195 ? 26.851 11.601 8.865 1.00 91.81 195 GLY A C 1
ATOM 1585 O O . GLY A 1 195 ? 25.862 11.605 8.137 1.00 91.81 195 GLY A O 1
ATOM 1586 N N . GLU A 1 196 ? 27.019 10.722 9.854 1.00 92.88 196 GLU A N 1
ATOM 1587 C CA . GLU A 1 196 ? 26.105 9.603 10.140 1.00 92.88 196 GLU A CA 1
ATOM 1588 C C . GLU A 1 196 ? 24.761 10.071 10.714 1.00 92.88 196 GLU A C 1
ATOM 1590 O O . GLU A 1 196 ? 23.724 9.663 10.199 1.00 92.88 196 GLU A O 1
ATOM 1595 N N . ASP A 1 197 ? 24.766 11.011 11.666 1.00 92.06 197 ASP A N 1
ATOM 1596 C CA . ASP A 1 197 ? 23.542 11.570 12.268 1.00 92.06 197 ASP A CA 1
ATOM 1597 C C . ASP A 1 197 ? 22.584 12.148 11.211 1.00 92.06 197 ASP A C 1
ATOM 1599 O O . ASP A 1 197 ? 21.362 12.022 11.296 1.00 92.06 197 ASP A O 1
ATOM 1603 N N . PHE A 1 198 ? 23.140 12.767 10.163 1.00 91.12 198 PHE A N 1
ATOM 1604 C CA . PHE A 1 198 ? 22.353 13.291 9.050 1.00 91.12 198 PHE A CA 1
ATOM 1605 C C . PHE A 1 198 ? 21.720 12.172 8.216 1.00 91.12 198 PHE A C 1
ATOM 1607 O O . PHE A 1 198 ? 20.591 12.311 7.747 1.00 91.12 198 PHE A O 1
ATOM 1614 N N . VAL A 1 199 ? 22.442 11.068 8.016 1.00 92.44 199 VAL A N 1
ATOM 1615 C CA . VAL A 1 199 ? 21.944 9.903 7.275 1.00 92.44 199 VAL A CA 1
ATOM 1616 C C . VAL A 1 199 ? 20.808 9.232 8.035 1.00 92.44 199 VAL A C 1
ATOM 1618 O O . VAL A 1 199 ? 19.793 8.929 7.417 1.00 92.44 199 VAL A O 1
ATOM 1621 N N . GLU A 1 200 ? 20.934 9.078 9.352 1.00 92.06 200 GLU A N 1
ATOM 1622 C CA . GLU A 1 200 ? 19.877 8.522 10.205 1.00 92.06 200 GLU A CA 1
ATOM 1623 C C . GLU A 1 200 ? 18.609 9.397 10.181 1.00 92.06 200 GLU A C 1
ATOM 1625 O O . GLU A 1 200 ? 17.491 8.904 9.991 1.00 92.06 200 GLU A O 1
ATOM 1630 N N . ALA A 1 201 ? 18.774 10.722 10.273 1.00 92.12 201 ALA A N 1
ATOM 1631 C CA . ALA A 1 201 ? 17.662 11.659 10.135 1.00 92.12 201 ALA A CA 1
ATOM 1632 C C . ALA A 1 201 ? 17.013 11.577 8.740 1.00 92.12 201 ALA A C 1
ATOM 1634 O O . ALA A 1 201 ? 15.785 11.576 8.615 1.00 92.12 201 ALA A O 1
ATOM 1635 N N . LEU A 1 202 ? 17.817 11.471 7.678 1.00 92.69 202 LEU A N 1
ATOM 1636 C CA . LEU A 1 202 ? 17.319 11.358 6.308 1.00 92.69 202 LEU A CA 1
ATOM 1637 C C . LEU A 1 202 ? 16.639 10.007 6.038 1.00 92.69 202 LEU A C 1
ATOM 1639 O O . LEU A 1 202 ? 15.677 9.963 5.277 1.00 92.69 202 LEU A O 1
ATOM 1643 N N . GLU A 1 203 ? 17.091 8.919 6.660 1.00 94.00 203 GLU A N 1
ATOM 1644 C CA . GLU A 1 203 ? 16.430 7.611 6.611 1.00 94.00 203 GLU A CA 1
ATOM 1645 C C . GLU A 1 203 ? 15.040 7.674 7.248 1.00 94.00 203 GLU A C 1
ATOM 1647 O O . GLU A 1 203 ? 14.052 7.266 6.631 1.00 94.00 203 GLU A O 1
ATOM 1652 N N . THR A 1 204 ? 14.938 8.286 8.429 1.00 92.94 204 THR A N 1
ATOM 1653 C CA . THR A 1 204 ? 13.644 8.539 9.077 1.00 92.94 204 THR A CA 1
ATOM 1654 C C . THR A 1 204 ? 12.716 9.326 8.148 1.00 92.94 204 THR A C 1
ATOM 1656 O O . THR A 1 204 ? 11.559 8.948 7.939 1.00 92.94 204 THR A O 1
ATOM 1659 N N . LYS A 1 205 ? 13.236 10.379 7.505 1.00 93.62 205 LYS A N 1
ATOM 1660 C CA . LYS A 1 205 ? 12.470 11.183 6.545 1.00 93.62 205 LYS A CA 1
ATOM 1661 C C . LYS A 1 205 ? 12.136 10.465 5.248 1.00 93.62 205 LYS A C 1
ATOM 1663 O O . LYS A 1 205 ? 11.080 10.724 4.679 1.00 93.62 205 LYS A O 1
ATOM 1668 N N . PHE A 1 206 ? 12.966 9.533 4.794 1.00 94.81 206 PHE A N 1
ATOM 1669 C CA . PHE A 1 206 ? 12.653 8.690 3.646 1.00 94.81 206 PHE A CA 1
ATOM 1670 C C . PHE A 1 206 ? 11.388 7.865 3.907 1.00 94.81 206 PHE A C 1
ATOM 1672 O O . PHE A 1 206 ? 10.496 7.827 3.061 1.00 94.81 206 PHE A O 1
ATOM 1679 N N . PHE A 1 207 ? 11.264 7.251 5.084 1.00 94.75 207 PHE A N 1
ATOM 1680 C CA . PHE A 1 207 ? 10.059 6.495 5.426 1.00 94.75 207 PHE A CA 1
ATOM 1681 C C . PHE A 1 207 ? 8.847 7.395 5.660 1.00 94.75 207 PHE A C 1
ATOM 1683 O O . PHE A 1 207 ? 7.768 7.096 5.138 1.00 94.75 207 PHE A O 1
ATOM 1690 N N . GLU A 1 208 ? 9.034 8.539 6.323 1.00 94.75 208 GLU A N 1
ATOM 1691 C CA . GLU A 1 208 ? 7.975 9.536 6.485 1.00 94.75 208 GLU A CA 1
ATOM 1692 C C . GLU A 1 208 ? 7.463 10.039 5.128 1.00 94.75 208 GLU A C 1
ATOM 1694 O O . GLU A 1 208 ? 6.258 10.098 4.920 1.00 94.75 208 GLU A O 1
ATOM 1699 N N . TYR A 1 209 ? 8.337 10.296 4.147 1.00 94.88 209 TYR A N 1
ATOM 1700 C CA . TYR A 1 209 ? 7.961 10.717 2.787 1.00 94.88 209 TYR A CA 1
ATOM 1701 C C . TYR A 1 209 ? 7.003 9.740 2.081 1.00 94.88 209 TYR A C 1
ATOM 1703 O O . TYR A 1 209 ? 6.246 10.122 1.177 1.00 94.88 209 TYR A O 1
ATOM 1711 N N . HIS A 1 210 ? 7.054 8.467 2.473 1.00 95.38 210 HIS A N 1
ATOM 1712 C CA . HIS A 1 210 ? 6.206 7.389 1.975 1.00 95.38 210 HIS A CA 1
ATOM 1713 C C . HIS A 1 210 ? 5.086 6.999 2.956 1.00 95.38 210 HIS A C 1
ATOM 1715 O O . HIS A 1 210 ? 4.381 6.021 2.717 1.00 95.38 210 HIS A O 1
ATOM 1721 N N . GLY A 1 211 ? 4.863 7.784 4.015 1.00 94.50 211 GLY A N 1
ATOM 1722 C CA . GLY A 1 211 ? 3.756 7.600 4.954 1.00 94.50 211 GLY A CA 1
ATOM 1723 C C . GLY A 1 211 ? 3.965 6.452 5.931 1.00 94.50 211 GLY A C 1
ATOM 1724 O O . GLY A 1 211 ? 2.988 5.876 6.408 1.00 94.50 211 GLY A O 1
ATOM 1725 N N . PHE A 1 212 ? 5.214 6.098 6.216 1.00 94.00 212 PHE A N 1
ATOM 1726 C CA . PHE A 1 212 ? 5.564 5.063 7.181 1.00 94.00 212 PHE A CA 1
ATOM 1727 C C . PHE A 1 212 ? 6.278 5.658 8.395 1.00 94.00 212 PHE A C 1
ATOM 1729 O O . PHE A 1 212 ? 6.903 6.713 8.298 1.00 94.00 212 PHE A O 1
ATOM 1736 N N . GLY A 1 213 ? 6.195 4.961 9.528 1.00 89.12 213 GLY A N 1
ATOM 1737 C CA . GLY A 1 213 ? 6.975 5.297 10.715 1.00 89.12 213 GLY A CA 1
ATOM 1738 C C . GLY A 1 213 ? 8.485 5.052 10.553 1.00 89.12 213 GLY A C 1
ATOM 1739 O O . GLY A 1 213 ? 8.911 4.372 9.614 1.00 89.12 213 GLY A O 1
ATOM 1740 N N . PRO A 1 214 ? 9.301 5.568 11.489 1.00 82.75 214 PRO A N 1
ATOM 1741 C CA . PRO A 1 214 ? 10.768 5.547 11.414 1.00 82.75 214 PRO A CA 1
ATOM 1742 C C . PRO A 1 214 ? 11.371 4.137 11.405 1.00 82.75 214 PRO A C 1
ATOM 1744 O O . PRO A 1 214 ? 12.451 3.929 10.868 1.00 82.75 214 PRO A O 1
ATOM 1747 N N . THR A 1 215 ? 10.674 3.148 11.968 1.00 82.31 215 THR A N 1
ATOM 1748 C CA . THR A 1 215 ? 11.140 1.754 12.047 1.00 82.31 215 THR A CA 1
ATOM 1749 C C . THR A 1 215 ? 10.669 0.883 10.884 1.00 82.31 215 THR A C 1
ATOM 1751 O O . THR A 1 215 ? 10.692 -0.346 10.968 1.00 82.31 215 THR A O 1
ATOM 1754 N N . ALA A 1 216 ? 10.198 1.494 9.797 1.00 88.50 216 ALA A N 1
ATOM 1755 C CA . ALA A 1 216 ? 9.666 0.765 8.661 1.00 88.50 216 ALA A CA 1
ATOM 1756 C C . ALA A 1 216 ? 10.711 -0.161 8.022 1.00 88.50 216 ALA A C 1
ATOM 1758 O O . ALA A 1 216 ? 11.808 0.237 7.646 1.00 88.50 216 ALA A O 1
ATOM 1759 N N . SER A 1 217 ? 10.328 -1.421 7.831 1.00 88.56 217 SER A N 1
ATOM 1760 C CA . SER A 1 217 ? 11.187 -2.438 7.229 1.00 88.56 217 SER A CA 1
ATOM 1761 C C . SER A 1 217 ? 10.382 -3.380 6.321 1.00 88.56 217 SER A C 1
ATOM 1763 O O . SER A 1 217 ? 9.186 -3.174 6.069 1.00 88.56 217 SER A O 1
ATOM 1765 N N . GLY A 1 218 ? 11.040 -4.391 5.746 1.00 91.19 218 GLY A N 1
ATOM 1766 C CA . GLY A 1 218 ? 10.381 -5.459 4.988 1.00 91.19 218 GLY A CA 1
ATOM 1767 C C . GLY A 1 218 ? 9.468 -4.952 3.862 1.00 91.19 218 GLY A C 1
ATOM 1768 O O . GLY A 1 218 ? 9.926 -4.321 2.906 1.00 91.19 218 GLY A O 1
ATOM 1769 N N . ARG A 1 219 ? 8.158 -5.235 3.963 1.00 93.12 219 ARG A N 1
ATOM 1770 C CA . ARG A 1 219 ? 7.152 -4.852 2.951 1.00 93.12 219 ARG A CA 1
ATOM 1771 C C . ARG A 1 219 ? 7.007 -3.330 2.803 1.00 93.12 219 ARG A C 1
ATOM 1773 O O . ARG A 1 219 ? 6.844 -2.872 1.676 1.00 93.12 219 ARG A O 1
ATOM 1780 N N . LYS A 1 220 ? 7.113 -2.551 3.890 1.00 94.25 220 LYS A N 1
ATOM 1781 C CA . LYS A 1 220 ? 7.043 -1.075 3.842 1.00 94.25 220 LYS A CA 1
ATOM 1782 C C . LYS A 1 220 ? 8.240 -0.501 3.078 1.00 94.25 220 LYS A C 1
ATOM 1784 O O . LYS A 1 220 ? 8.062 0.300 2.164 1.00 94.25 220 LYS A O 1
ATOM 1789 N N . GLY A 1 221 ? 9.447 -1.001 3.362 1.00 94.94 221 GLY A N 1
ATOM 1790 C CA . GLY A 1 221 ? 10.654 -0.641 2.609 1.00 94.94 221 GLY A CA 1
ATOM 1791 C C . GLY A 1 221 ? 10.559 -1.017 1.129 1.00 94.94 221 GLY A C 1
ATOM 1792 O O . GLY A 1 221 ? 10.846 -0.198 0.258 1.00 94.94 221 GLY A O 1
ATOM 1793 N N . ALA A 1 222 ? 10.071 -2.223 0.821 1.00 95.88 222 ALA A N 1
ATOM 1794 C CA . ALA A 1 222 ? 9.813 -2.641 -0.557 1.00 95.88 222 ALA A CA 1
ATOM 1795 C C . ALA A 1 222 ? 8.790 -1.735 -1.265 1.00 95.88 222 ALA A C 1
ATOM 1797 O O . ALA A 1 222 ? 8.995 -1.387 -2.426 1.00 95.88 222 ALA A O 1
ATOM 1798 N N . ALA A 1 223 ? 7.726 -1.315 -0.575 1.00 97.12 223 ALA A N 1
ATOM 1799 C CA . ALA A 1 223 ? 6.718 -0.406 -1.112 1.00 97.12 223 ALA A CA 1
ATOM 1800 C C . ALA A 1 223 ? 7.273 1.003 -1.378 1.00 97.12 223 ALA A C 1
ATOM 1802 O O . ALA A 1 223 ? 7.025 1.559 -2.449 1.00 97.12 223 ALA A O 1
ATOM 1803 N N . ALA A 1 224 ? 8.067 1.555 -0.454 1.00 96.50 224 ALA A N 1
ATOM 1804 C CA . ALA A 1 224 ? 8.751 2.838 -0.627 1.00 96.50 224 ALA A CA 1
ATOM 1805 C C . ALA A 1 224 ? 9.690 2.809 -1.845 1.00 96.50 224 ALA A C 1
ATOM 1807 O O . ALA A 1 224 ? 9.581 3.634 -2.753 1.00 96.50 224 ALA A O 1
ATOM 1808 N N . MET A 1 225 ? 10.548 1.785 -1.929 1.00 95.94 225 MET A N 1
ATOM 1809 C CA . MET A 1 225 ? 11.462 1.597 -3.059 1.00 95.94 225 MET A CA 1
ATOM 1810 C C . MET A 1 225 ? 10.722 1.389 -4.384 1.00 95.94 225 MET A C 1
ATOM 1812 O O . MET A 1 225 ? 11.131 1.947 -5.403 1.00 95.94 225 MET A O 1
ATOM 1816 N N . ALA A 1 226 ? 9.641 0.600 -4.382 1.00 97.00 226 ALA A N 1
ATOM 1817 C CA . ALA A 1 226 ? 8.817 0.385 -5.565 1.00 97.00 226 ALA A CA 1
ATOM 1818 C C . ALA A 1 226 ? 8.210 1.702 -6.047 1.00 97.00 226 ALA A C 1
ATOM 1820 O O . ALA A 1 226 ? 8.353 2.037 -7.217 1.00 97.00 226 ALA A O 1
ATOM 1821 N N . THR A 1 227 ? 7.610 2.467 -5.136 1.00 97.12 227 THR A N 1
ATOM 1822 C CA . THR A 1 227 ? 7.005 3.769 -5.436 1.00 97.12 227 THR A CA 1
ATOM 1823 C C . THR A 1 227 ? 8.034 4.710 -6.052 1.00 97.12 227 THR A C 1
ATOM 1825 O O . THR A 1 227 ? 7.819 5.188 -7.159 1.00 97.12 227 THR A O 1
ATOM 1828 N N . GLN A 1 228 ? 9.197 4.890 -5.416 1.00 94.94 228 GLN A N 1
ATOM 1829 C CA . GLN A 1 228 ? 10.259 5.754 -5.943 1.00 94.94 228 GLN A CA 1
ATOM 1830 C C . GLN A 1 228 ? 10.725 5.330 -7.349 1.00 94.94 228 GLN A C 1
ATOM 1832 O O . GLN A 1 228 ? 10.939 6.169 -8.221 1.00 94.94 228 GLN A O 1
ATOM 1837 N N . LEU A 1 229 ? 10.900 4.026 -7.591 1.00 95.06 229 LEU A N 1
ATOM 1838 C CA . LEU A 1 229 ? 11.327 3.516 -8.898 1.00 95.06 229 LEU A CA 1
ATOM 1839 C C . LEU A 1 229 ? 10.259 3.707 -9.981 1.00 95.06 229 LEU A C 1
ATOM 1841 O O . LEU A 1 229 ? 10.609 4.048 -11.114 1.00 95.06 229 LEU A O 1
ATOM 1845 N N . LEU A 1 230 ? 8.988 3.471 -9.648 1.00 95.75 230 LEU A N 1
ATOM 1846 C CA . LEU A 1 230 ? 7.868 3.578 -10.582 1.00 95.75 230 LEU A CA 1
ATOM 1847 C C . LEU A 1 230 ? 7.554 5.041 -10.911 1.00 95.75 230 LEU A C 1
ATOM 1849 O O . LEU A 1 230 ? 7.393 5.343 -12.090 1.00 95.75 230 LEU A O 1
ATOM 1853 N N . SER A 1 231 ? 7.591 5.956 -9.934 1.00 93.56 231 SER A N 1
ATOM 1854 C CA . SER A 1 231 ? 7.404 7.403 -10.152 1.00 93.56 231 SER A CA 1
ATOM 1855 C C . SER A 1 231 ? 8.370 7.995 -11.179 1.00 93.56 231 SER A C 1
ATOM 1857 O O . SER A 1 231 ? 8.029 8.952 -11.863 1.00 93.56 231 SER A O 1
ATOM 1859 N N . ALA A 1 232 ? 9.569 7.424 -11.320 1.00 88.69 232 ALA A N 1
ATOM 1860 C CA . ALA A 1 232 ? 10.552 7.883 -12.298 1.00 88.69 232 ALA A CA 1
ATOM 1861 C C . ALA A 1 232 ? 10.314 7.357 -13.730 1.00 88.69 232 ALA A C 1
ATOM 1863 O O . ALA A 1 232 ? 10.999 7.796 -14.652 1.00 88.69 232 ALA A O 1
ATOM 1864 N N . HIS A 1 233 ? 9.409 6.390 -13.930 1.00 90.62 233 HIS A N 1
ATOM 1865 C CA . HIS A 1 233 ? 9.285 5.660 -15.201 1.00 90.62 233 HIS A CA 1
ATOM 1866 C C . HIS A 1 233 ? 7.858 5.492 -15.724 1.00 90.62 233 HIS A C 1
ATOM 1868 O O . HIS A 1 233 ? 7.698 5.174 -16.901 1.00 90.62 233 HIS A O 1
ATOM 1874 N N . LEU A 1 234 ? 6.844 5.620 -14.872 1.00 89.19 234 LEU A N 1
ATOM 1875 C CA . LEU A 1 234 ? 5.452 5.364 -15.220 1.00 89.19 234 LEU A CA 1
ATOM 1876 C C . LEU A 1 234 ? 4.588 6.571 -14.894 1.00 89.19 234 LEU A C 1
ATOM 1878 O O . LEU A 1 234 ? 4.746 7.195 -13.850 1.00 89.19 234 LEU A O 1
ATOM 1882 N N . GLU A 1 235 ? 3.630 6.836 -15.776 1.00 87.69 235 GLU A N 1
ATOM 1883 C CA . GLU A 1 235 ? 2.653 7.907 -15.586 1.00 87.69 235 GLU A CA 1
ATOM 1884 C C . GLU A 1 235 ? 1.591 7.537 -14.547 1.00 87.69 235 GLU A C 1
ATOM 1886 O O . GLU A 1 235 ? 1.111 8.412 -13.835 1.00 87.69 235 GLU A O 1
ATOM 1891 N N . ARG A 1 236 ? 1.212 6.253 -14.455 1.00 95.00 236 ARG A N 1
ATOM 1892 C CA . ARG A 1 236 ? 0.141 5.778 -13.566 1.00 95.00 236 ARG A CA 1
ATOM 1893 C C . ARG A 1 236 ? 0.470 4.419 -12.968 1.00 95.00 236 ARG A C 1
ATOM 1895 O O . ARG A 1 236 ? 0.763 3.457 -13.687 1.00 95.00 236 ARG A O 1
ATOM 1902 N N . PHE A 1 237 ? 0.404 4.332 -11.646 1.00 97.69 237 PHE A N 1
ATOM 1903 C CA . PHE A 1 237 ? 0.615 3.088 -10.912 1.00 97.69 237 PHE A CA 1
ATOM 1904 C C . PHE A 1 237 ? -0.016 3.167 -9.518 1.00 97.69 237 PHE A C 1
ATOM 1906 O O . PHE A 1 237 ? -0.441 4.216 -9.049 1.00 97.69 237 PHE A O 1
ATOM 1913 N N . SER A 1 238 ? -0.119 2.047 -8.815 1.00 98.44 238 SER A N 1
ATOM 1914 C CA . SER A 1 238 ? -0.480 2.038 -7.398 1.00 98.44 238 SER A CA 1
ATOM 1915 C C . SER A 1 238 ? 0.242 0.906 -6.678 1.00 98.44 238 SER A C 1
ATOM 1917 O O . SER A 1 238 ? 0.264 -0.229 -7.143 1.00 98.44 238 SER A O 1
ATOM 1919 N N . VAL A 1 239 ? 0.847 1.222 -5.542 1.00 98.50 239 VAL A N 1
ATOM 1920 C CA . VAL A 1 239 ? 1.521 0.302 -4.633 1.00 98.50 239 VAL A CA 1
ATOM 1921 C C . VAL A 1 239 ? 0.687 0.212 -3.365 1.00 98.50 239 VAL A C 1
ATOM 1923 O O . VAL A 1 239 ? 0.516 1.195 -2.648 1.00 98.50 239 VAL A O 1
ATOM 1926 N N . PHE A 1 240 ? 0.172 -0.977 -3.091 1.00 98.56 240 PHE A N 1
ATOM 1927 C CA . PHE A 1 240 ? -0.609 -1.289 -1.903 1.00 98.56 240 PHE A CA 1
ATOM 1928 C C . PHE A 1 240 ? 0.261 -2.068 -0.934 1.00 98.56 240 PHE A C 1
ATOM 1930 O O . PHE A 1 240 ? 0.903 -3.040 -1.336 1.00 98.56 240 PHE A O 1
ATOM 1937 N N . VAL A 1 241 ? 0.262 -1.683 0.337 1.00 97.75 241 VAL A N 1
ATOM 1938 C CA . VAL A 1 241 ? 1.016 -2.394 1.365 1.00 97.75 241 VAL A CA 1
ATOM 1939 C C . VAL A 1 241 ? 0.257 -2.469 2.681 1.00 97.75 241 VAL A C 1
ATOM 1941 O O . VAL A 1 241 ? -0.252 -1.471 3.179 1.00 97.75 241 VAL A O 1
ATOM 1944 N N . SER A 1 242 ? 0.227 -3.669 3.249 1.00 95.56 242 SER A N 1
ATOM 1945 C CA . SER A 1 242 ? -0.169 -3.946 4.629 1.00 95.56 242 SER A CA 1
ATOM 1946 C C . SER A 1 242 ? 0.892 -4.839 5.265 1.00 95.56 242 SER A C 1
ATOM 1948 O O . SER A 1 242 ? 1.373 -5.788 4.632 1.00 95.56 242 SER A O 1
ATOM 1950 N N . SER A 1 243 ? 1.273 -4.537 6.504 1.00 92.19 243 SER A N 1
ATOM 1951 C CA . SER A 1 243 ? 2.212 -5.333 7.299 1.00 92.19 243 SER A CA 1
ATOM 1952 C C . SER A 1 243 ? 1.600 -5.724 8.642 1.00 92.19 243 SER A C 1
ATOM 1954 O O . SER A 1 243 ? 0.595 -5.160 9.073 1.00 92.19 243 SER A O 1
ATOM 1956 N N . GLN A 1 244 ? 2.231 -6.689 9.312 1.00 90.19 244 GLN A N 1
ATOM 1957 C CA . GLN A 1 244 ? 1.794 -7.164 10.626 1.00 90.19 244 GLN A CA 1
ATOM 1958 C C . GLN A 1 244 ? 2.046 -6.155 11.749 1.00 90.19 244 GLN A C 1
ATOM 1960 O O . GLN A 1 244 ? 1.528 -6.337 12.836 1.00 90.19 244 GLN A O 1
ATOM 1965 N N . GLU A 1 245 ? 2.830 -5.107 11.528 1.00 87.06 245 GLU A N 1
ATOM 1966 C CA . GLU A 1 245 ? 3.183 -4.155 12.590 1.00 87.06 245 GLU A CA 1
ATOM 1967 C C . GLU A 1 245 ? 2.103 -3.083 12.793 1.00 87.06 245 GLU A C 1
ATOM 1969 O O . GLU A 1 245 ? 1.817 -2.710 13.924 1.00 87.06 245 GLU A O 1
ATOM 1974 N N . ASP A 1 246 ? 1.469 -2.612 11.711 1.00 84.25 246 ASP A N 1
ATOM 1975 C CA . ASP A 1 246 ? 0.677 -1.370 11.750 1.00 84.25 246 ASP A CA 1
ATOM 1976 C C . ASP A 1 246 ? -0.829 -1.558 11.554 1.00 84.25 246 ASP A C 1
ATOM 1978 O O . ASP A 1 246 ? -1.570 -0.580 11.646 1.00 84.25 246 ASP A O 1
ATOM 1982 N N . CYS A 1 247 ? -1.275 -2.770 11.205 1.00 91.94 247 CYS A N 1
ATOM 1983 C CA . CYS A 1 247 ? -2.685 -3.093 10.937 1.00 91.94 247 CYS A CA 1
ATOM 1984 C C . CYS A 1 247 ? -3.405 -2.082 10.019 1.00 91.94 247 CYS A C 1
ATOM 1986 O O . CYS A 1 247 ? -4.591 -1.788 10.187 1.00 91.94 247 CYS A O 1
ATOM 1988 N N . ARG A 1 248 ? -2.665 -1.547 9.038 1.00 94.38 248 ARG A N 1
ATOM 1989 C CA . ARG A 1 248 ? -3.120 -0.542 8.071 1.00 94.38 248 ARG A CA 1
ATOM 1990 C C . ARG A 1 248 ? -2.825 -0.978 6.644 1.00 94.38 248 ARG A C 1
ATOM 1992 O O . ARG A 1 248 ? -1.824 -1.644 6.385 1.00 94.38 248 ARG A O 1
ATOM 1999 N N . LEU A 1 249 ? -3.657 -0.521 5.717 1.00 97.56 249 LEU A N 1
ATOM 2000 C CA . LEU A 1 249 ? -3.423 -0.599 4.280 1.00 97.56 249 LEU A CA 1
ATOM 2001 C C . LEU A 1 249 ? -3.003 0.776 3.756 1.00 97.56 249 LEU A C 1
ATOM 2003 O O . LEU A 1 249 ? -3.832 1.678 3.642 1.00 97.56 249 LEU A O 1
ATOM 2007 N N . THR A 1 250 ? -1.735 0.924 3.389 1.00 97.94 250 THR A N 1
ATOM 2008 C CA . THR A 1 250 ? -1.208 2.130 2.739 1.00 97.94 250 THR A CA 1
ATOM 2009 C C . THR A 1 250 ? -1.248 1.968 1.221 1.00 97.94 250 THR A C 1
ATOM 2011 O O . THR A 1 250 ? -0.829 0.942 0.685 1.00 97.94 250 THR A O 1
ATOM 2014 N N . VAL A 1 251 ? -1.728 2.997 0.526 1.00 98.31 251 VAL A N 1
ATOM 2015 C CA . VAL A 1 251 ? -1.774 3.102 -0.933 1.00 98.31 251 VAL A CA 1
ATOM 2016 C C . VAL A 1 251 ? -0.922 4.290 -1.365 1.00 98.31 251 VAL A C 1
ATOM 2018 O O . VAL A 1 251 ? -1.205 5.435 -1.005 1.00 98.31 251 VAL A O 1
ATOM 2021 N N . LEU A 1 252 ? 0.111 3.994 -2.146 1.00 98.31 252 LEU A N 1
ATOM 2022 C CA . LEU A 1 252 ? 1.011 4.958 -2.772 1.00 98.31 252 LEU A CA 1
ATOM 2023 C C . LEU A 1 252 ? 0.776 4.926 -4.279 1.00 98.31 252 LEU A C 1
ATOM 2025 O O . LEU A 1 252 ? 0.675 3.851 -4.859 1.00 98.31 252 LEU A O 1
ATOM 2029 N N . ASP A 1 253 ? 0.678 6.073 -4.929 1.00 96.31 253 ASP A N 1
ATOM 2030 C CA . ASP A 1 253 ? 0.463 6.166 -6.373 1.00 96.31 253 ASP A CA 1
ATOM 2031 C C . ASP A 1 253 ? 1.292 7.313 -6.966 1.00 96.31 253 ASP A C 1
ATOM 2033 O O . ASP A 1 253 ? 2.185 7.850 -6.306 1.00 96.31 253 ASP A O 1
ATOM 2037 N N . GLU A 1 254 ? 1.037 7.668 -8.224 1.00 92.62 254 GLU A N 1
ATOM 2038 C CA . GLU A 1 254 ? 1.698 8.791 -8.893 1.00 92.62 254 GLU A CA 1
ATOM 2039 C C . GLU A 1 254 ? 1.370 10.165 -8.280 1.00 92.62 254 GLU A C 1
ATOM 2041 O O . GLU A 1 254 ? 2.001 11.164 -8.628 1.00 92.62 254 GLU A O 1
ATOM 2046 N N . THR A 1 255 ? 0.372 10.247 -7.395 1.00 90.31 255 THR A N 1
ATOM 2047 C CA . THR A 1 255 ? -0.093 11.518 -6.844 1.00 90.31 255 THR A CA 1
ATOM 2048 C C . THR A 1 255 ? 0.764 11.978 -5.664 1.00 90.31 255 THR A C 1
ATOM 2050 O O . THR A 1 255 ? 1.516 11.229 -5.034 1.00 90.31 255 THR A O 1
ATOM 2053 N N . SER A 1 256 ? 0.633 13.258 -5.312 1.00 85.25 256 SER A N 1
ATOM 2054 C CA . SER A 1 256 ? 1.294 13.811 -4.128 1.00 85.25 256 SER A CA 1
ATOM 2055 C C . SER A 1 256 ? 0.707 13.296 -2.807 1.00 85.25 256 SER A C 1
ATOM 2057 O O . SER A 1 256 ? 1.322 13.533 -1.763 1.00 85.25 256 SER A O 1
ATOM 2059 N N . ARG A 1 257 ? -0.436 12.594 -2.847 1.00 94.19 257 ARG A N 1
ATOM 2060 C CA . ARG A 1 257 ? -1.171 12.112 -1.676 1.00 94.19 257 ARG A CA 1
ATOM 2061 C C . ARG A 1 257 ? -0.846 10.663 -1.347 1.00 94.19 257 ARG A C 1
ATOM 2063 O O . ARG A 1 257 ? -0.569 9.845 -2.217 1.00 94.19 257 ARG A O 1
ATOM 2070 N N . ILE A 1 258 ? -0.932 10.350 -0.065 1.00 97.06 258 ILE A N 1
ATOM 2071 C CA . ILE A 1 258 ? -0.808 9.001 0.478 1.00 97.06 258 ILE A CA 1
ATOM 2072 C C . ILE A 1 258 ? -2.140 8.673 1.132 1.00 97.06 258 ILE A C 1
ATOM 2074 O O . ILE A 1 258 ? -2.644 9.466 1.924 1.00 97.06 258 ILE A O 1
ATOM 2078 N N . ARG A 1 259 ? -2.718 7.516 0.807 1.00 97.44 259 ARG A N 1
ATOM 2079 C CA . ARG A 1 259 ? -3.966 7.066 1.438 1.00 97.44 259 ARG A CA 1
ATOM 2080 C C . ARG A 1 259 ? -3.669 5.915 2.373 1.00 97.44 259 ARG A C 1
ATOM 2082 O O . ARG A 1 259 ? -3.003 4.964 1.974 1.00 97.44 259 ARG A O 1
ATOM 2089 N N . GLN A 1 260 ? -4.183 5.975 3.588 1.00 97.31 260 GLN A N 1
ATOM 2090 C CA . GLN A 1 260 ? -4.071 4.897 4.561 1.00 97.31 260 GLN A CA 1
ATOM 2091 C C . GLN A 1 260 ? -5.459 4.503 5.025 1.00 97.31 260 GLN A C 1
ATOM 2093 O O . GLN A 1 260 ? -6.265 5.366 5.348 1.00 97.31 260 GLN A O 1
ATOM 2098 N N . HIS A 1 261 ? -5.726 3.204 5.054 1.00 97.69 261 HIS A N 1
ATOM 2099 C CA . HIS A 1 261 ? -6.971 2.650 5.563 1.00 97.69 261 HIS A CA 1
ATOM 2100 C C . HIS A 1 261 ? -6.671 1.830 6.811 1.00 97.69 261 HIS A C 1
ATOM 2102 O O . HIS A 1 261 ? -5.703 1.067 6.833 1.00 97.69 261 HIS A O 1
ATOM 2108 N N . MET A 1 262 ? -7.496 1.974 7.837 1.00 96.56 262 MET A N 1
ATOM 2109 C CA . MET A 1 262 ? -7.392 1.234 9.092 1.00 96.56 262 MET A CA 1
ATOM 2110 C C . MET A 1 262 ? -8.785 1.037 9.684 1.00 96.56 262 MET A C 1
ATOM 2112 O O . MET A 1 262 ? -9.736 1.695 9.263 1.00 96.56 262 MET A O 1
ATOM 2116 N N . LEU A 1 263 ? -8.912 0.123 10.641 1.00 97.31 263 LEU A N 1
ATOM 2117 C CA . LEU A 1 263 ? -10.145 0.007 11.412 1.00 97.31 263 LEU A CA 1
ATOM 2118 C C . LEU A 1 263 ? -10.072 0.908 12.635 1.00 97.31 263 LEU A C 1
ATOM 2120 O O . LEU A 1 263 ? -9.039 0.944 13.304 1.00 97.31 263 LEU A O 1
ATOM 2124 N N . LEU A 1 264 ? -11.180 1.576 12.935 1.00 95.81 264 LEU A N 1
ATOM 2125 C CA . LEU A 1 264 ? -11.399 2.275 14.197 1.00 95.81 264 LEU A CA 1
ATOM 2126 C C . LEU A 1 264 ? -12.584 1.646 14.923 1.00 95.81 264 LEU A C 1
ATOM 2128 O O . LEU A 1 264 ? -13.515 1.155 14.284 1.00 95.81 264 LEU A O 1
ATOM 2132 N N . ALA A 1 265 ? -12.545 1.697 16.251 1.00 95.00 265 ALA A N 1
ATOM 2133 C CA . ALA A 1 265 ? -13.685 1.391 17.100 1.00 95.00 265 ALA A CA 1
ATOM 2134 C C . ALA A 1 265 ? -14.288 2.713 17.587 1.00 95.00 265 ALA A C 1
ATOM 2136 O O . ALA A 1 265 ? -13.641 3.466 18.312 1.00 95.00 265 ALA A O 1
ATOM 2137 N N . VAL A 1 266 ? -15.504 3.016 17.144 1.00 94.00 266 VAL A N 1
ATOM 2138 C CA . VAL A 1 266 ? -16.205 4.280 17.398 1.00 94.00 266 VAL A CA 1
ATOM 2139 C C . VAL A 1 266 ? -17.420 3.993 18.281 1.00 94.00 266 VAL A C 1
ATOM 2141 O O . VAL A 1 266 ? -18.099 3.001 18.022 1.00 94.00 266 VAL A O 1
ATOM 2144 N N . PRO A 1 267 ? -17.748 4.831 19.284 1.00 95.00 267 PRO A N 1
ATOM 2145 C CA . PRO A 1 267 ? -18.991 4.676 20.043 1.00 95.00 267 PRO A CA 1
ATOM 2146 C C . PRO A 1 267 ? -20.207 4.575 19.116 1.00 95.00 267 PRO A C 1
ATOM 2148 O O . PRO A 1 267 ? -20.353 5.406 18.210 1.00 95.00 267 PRO A O 1
ATOM 2151 N N . SER A 1 268 ? -21.077 3.583 19.329 1.00 95.31 268 SER A N 1
ATOM 2152 C CA . SER A 1 268 ? -22.196 3.304 18.412 1.00 95.31 268 SER A CA 1
ATOM 2153 C C . SER A 1 268 ? -23.132 4.502 18.250 1.00 95.31 268 SER A C 1
ATOM 2155 O O . SER A 1 268 ? -23.595 4.775 17.146 1.00 95.31 268 SER A O 1
ATOM 2157 N N . GLU A 1 269 ? -23.361 5.269 19.320 1.00 95.31 269 GLU A N 1
ATOM 2158 C CA . GLU A 1 269 ? -24.165 6.498 19.280 1.00 95.31 269 GLU A CA 1
ATOM 2159 C C . GLU A 1 269 ? -23.565 7.556 18.337 1.00 95.31 269 GLU A C 1
ATOM 2161 O O . GLU A 1 269 ? -24.281 8.140 17.519 1.00 95.31 269 GLU A O 1
ATOM 2166 N N . ARG A 1 270 ? -22.238 7.767 18.395 1.00 94.31 270 ARG A N 1
ATOM 2167 C CA . ARG A 1 270 ? -21.531 8.709 17.507 1.00 94.31 270 ARG A CA 1
ATOM 2168 C C . ARG A 1 270 ? -21.668 8.271 16.053 1.00 94.31 270 ARG A C 1
ATOM 2170 O O . ARG A 1 270 ? -21.910 9.115 15.192 1.00 94.31 270 ARG A O 1
ATOM 2177 N N . LEU A 1 271 ? -21.533 6.971 15.777 1.00 95.62 271 LEU A N 1
ATOM 2178 C CA . LEU A 1 271 ? -21.687 6.451 14.421 1.00 95.62 271 LEU A CA 1
ATOM 2179 C C . LEU A 1 271 ? -23.125 6.609 13.916 1.00 95.62 271 LEU A C 1
ATOM 2181 O O . LEU A 1 271 ? -23.321 7.132 12.823 1.00 95.62 271 LEU A O 1
ATOM 2185 N N . ALA A 1 272 ? -24.122 6.245 14.725 1.00 95.50 272 ALA A N 1
ATOM 2186 C CA . ALA A 1 272 ? -25.532 6.347 14.358 1.00 95.50 272 ALA A CA 1
ATOM 2187 C C . ALA A 1 272 ? -25.937 7.787 13.997 1.00 95.50 272 ALA A C 1
ATOM 2189 O O . ALA A 1 272 ? -26.678 7.997 13.038 1.00 95.50 272 ALA A O 1
ATOM 2190 N N . ALA A 1 273 ? -25.418 8.789 14.715 1.00 95.44 273 ALA A N 1
ATOM 2191 C CA . ALA A 1 273 ? -25.644 10.194 14.382 1.00 95.44 273 ALA A CA 1
ATOM 2192 C C . ALA A 1 273 ? -25.073 10.572 12.999 1.00 95.44 273 ALA A C 1
ATOM 2194 O O . ALA A 1 273 ? -25.720 11.292 12.236 1.00 95.44 273 ALA A O 1
ATOM 2195 N N . ILE A 1 274 ? -23.886 10.061 12.650 1.00 95.38 274 ILE A N 1
ATOM 2196 C CA . ILE A 1 274 ? -23.251 10.293 11.343 1.00 95.38 274 ILE A CA 1
ATOM 2197 C C . ILE A 1 274 ? -24.036 9.591 10.230 1.00 95.38 274 ILE A C 1
ATOM 2199 O O . ILE A 1 274 ? -24.324 10.203 9.200 1.00 95.38 274 ILE A O 1
ATOM 2203 N N . GLU A 1 275 ? -24.417 8.330 10.427 1.00 96.19 275 GLU A N 1
ATOM 2204 C CA . GLU A 1 275 ? -25.196 7.563 9.447 1.00 96.19 275 GLU A CA 1
ATOM 2205 C C . GLU A 1 275 ? -26.565 8.212 9.192 1.00 96.19 275 GLU A C 1
ATOM 2207 O O . GLU A 1 275 ? -26.978 8.346 8.042 1.00 96.19 275 GLU A O 1
ATOM 2212 N N . GLN A 1 276 ? -27.240 8.715 10.232 1.00 96.06 276 GLN A N 1
ATOM 2213 C CA . GLN A 1 276 ? -28.499 9.455 10.080 1.00 96.06 276 GLN A CA 1
ATOM 2214 C C . GLN A 1 276 ? -28.331 10.759 9.293 1.00 96.06 276 GLN A C 1
ATOM 2216 O O . GLN A 1 276 ? -29.188 11.099 8.478 1.00 96.06 276 GLN A O 1
ATOM 2221 N N . ALA A 1 277 ? -27.245 11.495 9.532 1.00 95.38 277 ALA A N 1
ATOM 2222 C CA . ALA A 1 277 ? -26.992 12.764 8.856 1.00 95.38 277 ALA A CA 1
ATOM 2223 C C . ALA A 1 277 ? -26.592 12.587 7.383 1.00 95.38 277 ALA A C 1
ATOM 2225 O O . ALA A 1 277 ? -26.854 13.466 6.563 1.00 95.38 277 ALA A O 1
ATOM 2226 N N . THR A 1 278 ? -25.937 11.474 7.053 1.00 94.94 278 THR A N 1
ATOM 2227 C CA . THR A 1 278 ? -25.290 11.276 5.747 1.00 94.94 278 THR A CA 1
ATOM 2228 C C . THR A 1 278 ? -26.026 10.271 4.862 1.00 94.94 278 THR A C 1
ATOM 2230 O O . THR A 1 278 ? -25.910 10.340 3.644 1.00 94.94 278 THR A O 1
ATOM 2233 N N . GLY A 1 279 ? -26.819 9.368 5.445 1.00 94.38 279 GLY A N 1
ATOM 2234 C CA . GLY A 1 279 ? -27.531 8.303 4.736 1.00 94.38 279 GLY A CA 1
ATOM 2235 C C . GLY A 1 279 ? -26.660 7.100 4.359 1.00 94.38 279 GLY A C 1
ATOM 2236 O O . GLY A 1 279 ? -27.150 6.198 3.680 1.00 94.38 279 GLY A O 1
ATOM 2237 N N . HIS A 1 280 ? -25.395 7.067 4.787 1.00 94.81 280 HIS A N 1
ATOM 2238 C CA . HIS A 1 280 ? -24.478 5.957 4.524 1.00 94.81 280 HIS A CA 1
ATOM 2239 C C . HIS A 1 280 ? -24.507 4.932 5.657 1.00 94.81 280 HIS A C 1
ATOM 2241 O O . HIS A 1 280 ? -24.663 5.294 6.819 1.00 94.81 280 HIS A O 1
ATOM 2247 N N . SER A 1 281 ? -24.294 3.660 5.314 1.00 94.88 281 SER A N 1
ATOM 2248 C CA . SER A 1 281 ? -24.034 2.593 6.285 1.00 94.88 281 SER A CA 1
ATOM 2249 C C . SER A 1 281 ? -22.529 2.339 6.359 1.00 94.88 281 SER A C 1
ATOM 2251 O O . SER A 1 281 ? -21.908 1.934 5.375 1.00 94.88 281 SER A O 1
ATOM 2253 N N . LEU A 1 282 ? -21.945 2.636 7.515 1.00 95.81 282 LEU A N 1
ATOM 2254 C CA . LEU A 1 282 ? -20.506 2.780 7.733 1.00 95.81 282 LEU A CA 1
ATOM 2255 C C . LEU A 1 282 ? -19.929 1.677 8.632 1.00 95.81 282 LEU A C 1
ATOM 2257 O O . LEU A 1 282 ? -18.726 1.411 8.586 1.00 95.81 282 LEU A O 1
ATOM 2261 N N . ALA A 1 283 ? -20.762 1.034 9.453 1.00 95.81 283 ALA A N 1
ATOM 2262 C CA . ALA A 1 283 ? -20.331 -0.075 10.297 1.00 95.81 283 ALA A CA 1
ATOM 2263 C C . ALA A 1 283 ? -19.977 -1.317 9.459 1.00 95.81 283 ALA A C 1
ATOM 2265 O O . ALA A 1 283 ? -20.787 -1.811 8.675 1.00 95.81 283 ALA A O 1
ATOM 2266 N N . VAL A 1 284 ? -18.785 -1.872 9.683 1.00 95.94 284 VAL A N 1
ATOM 2267 C CA . VAL A 1 284 ? -18.370 -3.176 9.133 1.00 95.94 284 VAL A CA 1
ATOM 2268 C C . VAL A 1 284 ? -18.490 -4.307 10.153 1.00 95.94 284 VAL A C 1
ATOM 2270 O O . VAL A 1 284 ? -18.578 -5.473 9.776 1.00 95.94 284 VAL A O 1
ATOM 2273 N N . ALA A 1 285 ? -18.510 -3.970 11.444 1.00 94.44 285 ALA A N 1
ATOM 2274 C CA . ALA A 1 285 ? -18.803 -4.882 12.543 1.00 94.44 285 ALA A CA 1
ATOM 2275 C C . ALA A 1 285 ? -19.254 -4.098 13.787 1.00 94.44 285 ALA A C 1
ATOM 2277 O O . ALA A 1 285 ? -19.210 -2.869 13.813 1.00 94.44 285 ALA A O 1
ATOM 2278 N N . SER A 1 286 ? -19.656 -4.816 14.833 1.00 92.12 286 SER A N 1
ATOM 2279 C CA . SER A 1 286 ? -20.049 -4.254 16.128 1.00 92.12 286 SER A CA 1
ATOM 2280 C C . SER A 1 286 ? -19.505 -5.109 17.273 1.00 92.12 286 SER A C 1
ATOM 2282 O O . SER A 1 286 ? -19.507 -6.341 17.167 1.00 92.12 286 SER A O 1
ATOM 2284 N N . GLU A 1 287 ? -19.135 -4.466 18.378 1.00 90.62 287 GLU A N 1
ATOM 2285 C CA . GLU A 1 287 ? -18.834 -5.077 19.677 1.00 90.62 287 GLU A CA 1
ATOM 2286 C C . GLU A 1 287 ? -19.896 -4.607 20.692 1.00 90.62 287 GLU A C 1
ATOM 2288 O O . GLU A 1 287 ? -19.734 -3.561 21.323 1.00 90.62 287 GLU A O 1
ATOM 2293 N N . PRO A 1 288 ? -21.020 -5.340 20.835 1.00 81.94 288 PRO A N 1
ATOM 2294 C CA . PRO A 1 288 ? -22.164 -4.891 21.634 1.00 81.94 288 PRO A CA 1
ATOM 2295 C C . PRO A 1 288 ? -21.873 -4.772 23.132 1.00 81.94 288 PRO A C 1
ATOM 2297 O O . PRO A 1 288 ? -22.542 -4.009 23.818 1.00 81.94 288 PRO A O 1
ATOM 2300 N N . GLU A 1 289 ? -20.906 -5.540 23.643 1.00 86.50 289 GLU A N 1
ATOM 2301 C CA . GLU A 1 289 ? -20.531 -5.521 25.063 1.00 86.50 289 GLU A CA 1
ATOM 2302 C C . GLU A 1 289 ? -19.881 -4.190 25.471 1.00 86.50 289 GLU A C 1
ATOM 2304 O O . GLU A 1 289 ? -20.093 -3.735 26.593 1.00 86.50 289 GLU A O 1
ATOM 2309 N N . ASP A 1 290 ? -19.168 -3.545 24.543 1.00 88.62 290 ASP A N 1
ATOM 2310 C CA . ASP A 1 290 ? -18.455 -2.281 24.763 1.00 88.62 290 ASP A CA 1
ATOM 2311 C C . ASP A 1 290 ? -19.184 -1.065 24.157 1.00 88.62 290 ASP A C 1
ATOM 2313 O O . ASP A 1 290 ? -18.689 0.057 24.235 1.00 88.62 290 ASP A O 1
ATOM 2317 N N . ASP A 1 291 ? -20.351 -1.283 23.539 1.00 94.12 291 ASP A N 1
ATOM 2318 C CA . ASP A 1 291 ? -21.091 -0.290 22.748 1.00 94.12 291 ASP A CA 1
ATOM 2319 C C . ASP A 1 291 ? -20.232 0.400 21.667 1.00 94.12 291 ASP A C 1
ATOM 2321 O O . ASP A 1 291 ? -20.263 1.620 21.459 1.00 94.12 291 ASP A O 1
ATOM 2325 N N . LEU A 1 292 ? -19.437 -0.410 20.960 1.00 94.94 292 LEU A N 1
ATOM 2326 C CA . LEU A 1 292 ? -18.555 0.047 19.891 1.00 94.94 292 LEU A CA 1
ATOM 2327 C C . LEU A 1 292 ? -19.005 -0.482 18.531 1.00 94.94 292 LEU A C 1
ATOM 2329 O O . LEU A 1 292 ? -19.329 -1.657 18.351 1.00 94.94 292 LEU A O 1
ATOM 2333 N N . SER A 1 293 ? -18.933 0.390 17.536 1.00 96.12 293 SER A N 1
ATOM 2334 C CA . SER A 1 293 ? -19.072 0.065 16.124 1.00 96.12 293 SER A CA 1
ATOM 2335 C C . SER A 1 293 ? -17.713 0.142 15.440 1.00 96.12 293 SER A C 1
ATOM 2337 O O . SER A 1 293 ? -16.948 1.088 15.634 1.00 96.12 293 SER A O 1
ATOM 2339 N N . ILE A 1 294 ? -17.399 -0.868 14.637 1.00 97.25 294 ILE A N 1
ATOM 2340 C CA . ILE A 1 294 ? -16.137 -0.950 13.908 1.00 97.25 294 ILE A CA 1
ATOM 2341 C C . ILE A 1 294 ? -16.351 -0.397 12.509 1.00 97.25 294 ILE A C 1
ATOM 2343 O O . ILE A 1 294 ? -17.266 -0.824 11.806 1.00 97.25 294 ILE A O 1
ATOM 2347 N N . VAL A 1 295 ? -15.494 0.532 12.099 1.00 97.62 295 VAL A N 1
ATOM 2348 C CA . VAL A 1 295 ? -15.606 1.258 10.827 1.00 97.62 295 VAL A CA 1
ATOM 2349 C C . VAL A 1 295 ? -14.291 1.221 10.061 1.00 97.62 295 VAL A C 1
ATOM 2351 O O . VAL A 1 295 ? -13.217 1.099 10.656 1.00 97.62 295 VAL A O 1
ATOM 2354 N N . VAL A 1 296 ? -14.362 1.372 8.738 1.00 98.06 296 VAL A N 1
ATOM 2355 C CA . VAL A 1 296 ? -13.175 1.607 7.908 1.00 98.06 296 VAL A CA 1
ATOM 2356 C C . VAL A 1 296 ? -12.900 3.104 7.867 1.00 98.06 296 VAL A C 1
ATOM 2358 O O . VAL A 1 296 ? -13.682 3.880 7.325 1.00 98.06 296 VAL A O 1
ATOM 2361 N N . PHE A 1 297 ? -11.761 3.505 8.414 1.00 97.56 297 PHE A N 1
ATOM 2362 C CA . PHE A 1 297 ? -11.276 4.877 8.388 1.00 97.56 297 PHE A CA 1
ATOM 2363 C C . PHE A 1 297 ? -10.219 5.048 7.301 1.00 97.56 297 PHE A C 1
ATOM 2365 O O . PHE A 1 297 ? -9.315 4.218 7.174 1.00 97.56 297 PHE A O 1
ATOM 2372 N N . ARG A 1 298 ? -10.311 6.138 6.537 1.00 97.38 298 ARG A N 1
ATOM 2373 C CA . ARG A 1 298 ? -9.329 6.552 5.538 1.00 97.38 298 ARG A CA 1
ATOM 2374 C C . ARG A 1 298 ? -8.695 7.879 5.930 1.00 97.38 298 ARG A C 1
ATOM 2376 O O . ARG A 1 298 ? -9.356 8.914 5.936 1.00 97.38 298 ARG A O 1
ATOM 2383 N N . LEU A 1 299 ? -7.385 7.838 6.130 1.00 96.38 299 LEU A N 1
ATOM 2384 C CA . LEU A 1 299 ? -6.524 9.001 6.283 1.00 96.38 299 LEU A CA 1
ATOM 2385 C C . LEU A 1 299 ? -5.891 9.351 4.937 1.00 96.38 299 LEU A C 1
ATOM 2387 O O . LEU A 1 299 ? -5.264 8.502 4.297 1.00 96.38 299 LEU A O 1
ATOM 2391 N N . GLU A 1 300 ? -6.016 10.603 4.519 1.00 96.62 300 GLU A N 1
ATOM 2392 C CA . GLU A 1 300 ? -5.229 11.163 3.428 1.00 96.62 300 GLU A CA 1
ATOM 2393 C C . GLU A 1 300 ? -4.123 12.050 3.990 1.00 96.62 300 GLU A C 1
ATOM 2395 O O . GLU A 1 300 ? -4.377 12.982 4.750 1.00 96.62 300 GLU A O 1
ATOM 2400 N N . LEU A 1 301 ? -2.890 11.772 3.581 1.00 96.19 301 LEU A N 1
ATOM 2401 C CA . LEU A 1 301 ? -1.716 12.563 3.916 1.00 96.19 301 LEU A CA 1
ATOM 2402 C C . LEU A 1 301 ? -1.196 13.243 2.658 1.00 96.19 301 LEU A C 1
ATOM 2404 O O . LEU A 1 301 ? -1.226 12.669 1.566 1.00 96.19 301 LEU A O 1
ATOM 2408 N N . GLU A 1 302 ? -0.667 14.447 2.811 1.00 95.50 302 GLU A N 1
ATOM 2409 C CA . GLU A 1 302 ? 0.041 15.139 1.742 1.00 95.50 302 GLU A CA 1
ATOM 2410 C C . GLU A 1 302 ? 1.395 15.646 2.220 1.00 95.50 302 GLU A C 1
ATOM 2412 O O . GLU A 1 302 ? 1.600 15.930 3.402 1.00 95.50 302 GLU A O 1
ATOM 2417 N N . ARG A 1 303 ? 2.324 15.744 1.271 1.00 93.06 303 ARG A N 1
ATOM 2418 C CA . ARG A 1 303 ? 3.679 16.222 1.525 1.00 93.06 303 ARG A CA 1
ATOM 2419 C C . ARG A 1 303 ? 3.666 17.717 1.799 1.00 93.06 303 ARG A C 1
ATOM 2421 O O . ARG A 1 303 ? 3.097 18.489 1.026 1.00 93.06 303 ARG A O 1
ATOM 2428 N N . THR A 1 304 ? 4.292 18.111 2.897 1.00 92.06 304 THR A N 1
ATOM 2429 C CA . THR A 1 304 ? 4.459 19.513 3.270 1.00 92.06 304 THR A CA 1
ATOM 2430 C C . THR A 1 304 ? 5.515 20.177 2.381 1.00 92.06 304 THR A C 1
ATOM 2432 O O . THR A 1 304 ? 6.296 19.485 1.719 1.00 92.06 304 THR A O 1
ATOM 2435 N N . PRO A 1 305 ? 5.584 21.518 2.334 1.00 88.50 305 PRO A N 1
ATOM 2436 C CA . PRO A 1 305 ? 6.673 22.211 1.652 1.00 88.50 305 PRO A CA 1
ATOM 2437 C C . PRO A 1 305 ? 8.062 21.786 2.143 1.00 88.50 305 PRO A C 1
ATOM 2439 O O . PRO A 1 305 ? 8.995 21.765 1.351 1.00 88.50 305 PRO A O 1
ATOM 2442 N N . GLU A 1 306 ? 8.205 21.410 3.414 1.00 87.88 306 GLU A N 1
ATOM 2443 C CA . GLU A 1 306 ? 9.454 20.942 4.018 1.00 87.88 306 GLU A CA 1
ATOM 2444 C C . GLU A 1 306 ? 9.933 19.621 3.407 1.00 87.88 306 GLU A C 1
ATOM 2446 O O . GLU A 1 306 ? 11.138 19.398 3.310 1.00 87.88 306 GLU A O 1
ATOM 2451 N N . ALA A 1 307 ? 9.026 18.778 2.908 1.00 87.75 307 ALA A N 1
ATOM 2452 C CA . ALA A 1 307 ? 9.399 17.572 2.173 1.00 87.75 307 ALA A CA 1
ATOM 2453 C C . ALA A 1 307 ? 10.113 17.876 0.847 1.00 87.75 307 ALA A C 1
ATOM 2455 O O . ALA A 1 307 ? 10.756 16.997 0.286 1.00 87.75 307 ALA A O 1
ATOM 2456 N N . PHE A 1 308 ? 10.022 19.103 0.329 1.00 80.44 308 PHE A N 1
ATOM 2457 C CA . PHE A 1 308 ? 10.685 19.531 -0.896 1.00 80.44 308 PHE A CA 1
ATOM 2458 C C . PHE A 1 308 ? 11.746 20.573 -0.530 1.00 80.44 308 PHE A C 1
ATOM 2460 O O . PHE A 1 308 ? 11.432 21.719 -0.212 1.00 80.44 308 PHE A O 1
ATOM 2467 N N . GLY A 1 309 ? 13.024 20.194 -0.542 1.00 66.06 309 GLY A N 1
ATOM 2468 C CA . GLY A 1 309 ? 14.097 21.136 -0.228 1.00 66.06 309 GLY A CA 1
ATOM 2469 C C . GLY A 1 309 ? 14.091 22.340 -1.175 1.00 66.06 309 GLY A C 1
ATOM 2470 O O . GLY A 1 309 ? 13.591 22.306 -2.305 1.00 66.06 309 GLY A O 1
ATOM 2471 N N . ARG A 1 310 ? 14.630 23.465 -0.702 1.00 63.72 310 ARG A N 1
ATOM 2472 C CA . ARG A 1 310 ? 14.681 24.694 -1.500 1.00 63.72 310 ARG A CA 1
ATOM 2473 C C . ARG A 1 310 ? 15.838 24.615 -2.489 1.00 63.72 310 ARG A C 1
ATOM 2475 O O . ARG A 1 310 ? 16.981 24.388 -2.099 1.00 63.72 310 ARG A O 1
ATOM 2482 N N . LYS A 1 311 ? 15.571 24.895 -3.771 1.00 52.09 311 LYS A N 1
ATOM 2483 C CA . LYS A 1 311 ? 16.640 25.128 -4.755 1.00 52.09 311 LYS A CA 1
ATOM 2484 C C . LYS A 1 311 ? 17.519 26.289 -4.270 1.00 52.09 311 LYS A C 1
ATOM 2486 O O . LYS A 1 311 ? 17.076 27.433 -4.289 1.00 52.09 311 LYS A O 1
ATOM 2491 N N . GLY A 1 312 ? 18.750 25.987 -3.854 1.00 53.84 312 GLY A N 1
ATOM 2492 C CA . GLY A 1 312 ? 19.776 26.985 -3.529 1.00 53.84 312 GLY A CA 1
ATOM 2493 C C . GLY A 1 312 ? 20.070 27.228 -2.044 1.00 53.84 312 GLY A C 1
ATOM 2494 O O . GLY A 1 312 ? 20.769 28.191 -1.746 1.00 53.84 312 GLY A O 1
ATOM 2495 N N . GLY A 1 313 ? 19.591 26.397 -1.111 1.00 54.22 313 GLY A N 1
ATOM 2496 C CA . GLY A 1 313 ? 20.002 26.522 0.292 1.00 54.22 313 GLY A CA 1
ATOM 2497 C C . GLY A 1 313 ? 19.584 25.344 1.166 1.00 54.22 313 GLY A C 1
ATOM 2498 O O . GLY A 1 313 ? 18.410 24.983 1.207 1.00 54.22 313 GLY A O 1
ATOM 2499 N N . VAL A 1 314 ? 20.559 24.780 1.879 1.00 53.06 314 VAL A N 1
ATOM 2500 C CA . VAL A 1 314 ? 20.381 23.706 2.862 1.00 53.06 314 VAL A CA 1
ATOM 2501 C C . VAL A 1 314 ? 19.754 24.295 4.127 1.00 53.06 314 VAL A C 1
ATOM 2503 O O . VAL A 1 314 ? 20.328 25.195 4.736 1.00 53.06 314 VAL A O 1
ATOM 2506 N N . ILE A 1 315 ? 18.583 23.802 4.532 1.00 55.53 315 ILE A N 1
ATOM 2507 C CA . ILE A 1 315 ? 17.981 24.136 5.828 1.00 55.53 315 ILE A CA 1
ATOM 2508 C C . ILE A 1 315 ? 18.095 22.892 6.707 1.00 55.53 315 ILE A C 1
ATOM 2510 O O . ILE A 1 315 ? 17.402 21.913 6.470 1.00 55.53 315 ILE A O 1
ATOM 2514 N N . ASP A 1 316 ? 18.941 22.914 7.739 1.00 56.78 316 ASP A N 1
ATOM 2515 C CA . ASP A 1 316 ? 19.027 21.785 8.684 1.00 56.78 316 ASP A CA 1
ATOM 2516 C C . ASP A 1 316 ? 17.739 21.574 9.490 1.00 56.78 316 ASP A C 1
ATOM 2518 O O . ASP A 1 316 ? 17.395 20.453 9.854 1.00 56.78 316 ASP A O 1
ATOM 2522 N N . HIS A 1 317 ? 16.963 22.637 9.705 1.00 58.50 317 HIS A N 1
ATOM 2523 C CA . HIS A 1 317 ? 15.696 22.582 10.439 1.00 58.50 317 HIS A CA 1
ATOM 2524 C C . HIS A 1 317 ? 14.561 21.857 9.693 1.00 58.50 317 HIS A C 1
ATOM 2526 O O . HIS A 1 317 ? 13.513 21.590 10.281 1.00 58.50 317 HIS A O 1
ATOM 2532 N N . SER A 1 318 ? 14.723 21.526 8.407 1.00 67.12 318 SER A N 1
ATOM 2533 C CA . SER A 1 318 ? 13.672 20.826 7.661 1.00 67.12 318 SER A CA 1
ATOM 2534 C C . SER A 1 318 ? 13.711 19.306 7.839 1.00 67.12 318 SER A C 1
ATOM 2536 O O . SER A 1 318 ? 12.702 18.656 7.580 1.00 67.12 318 SER A O 1
ATOM 2538 N N . LEU A 1 319 ? 14.803 18.733 8.368 1.00 83.69 319 LEU A N 1
ATOM 2539 C CA . LEU A 1 319 ? 14.833 17.324 8.790 1.00 83.69 319 LEU A CA 1
ATOM 2540 C C . LEU A 1 319 ? 14.218 17.085 10.173 1.00 83.69 319 LEU A C 1
ATOM 2542 O O . LEU A 1 319 ? 13.931 15.945 10.514 1.00 83.69 319 LEU A O 1
ATOM 2546 N N . THR A 1 320 ? 13.969 18.124 10.969 1.00 83.88 320 THR A N 1
ATOM 2547 C CA . THR A 1 320 ? 13.224 17.992 12.235 1.00 83.88 320 THR A CA 1
ATOM 2548 C C . THR A 1 320 ? 11.740 18.325 12.078 1.00 83.88 320 THR A C 1
ATOM 2550 O O . THR A 1 320 ? 10.932 17.958 12.925 1.00 83.88 320 THR A O 1
ATOM 2553 N N . SER A 1 321 ? 11.367 18.983 10.978 1.00 87.50 321 SER A N 1
ATOM 2554 C CA . SER A 1 321 ? 9.985 19.357 10.661 1.00 87.50 321 SER A CA 1
ATOM 2555 C C . SER A 1 321 ? 9.212 18.192 10.045 1.00 87.50 321 SER A C 1
ATOM 2557 O O . SER A 1 321 ? 9.795 17.371 9.338 1.00 87.50 321 SER A O 1
ATOM 2559 N N . ALA A 1 322 ? 7.900 18.124 10.265 1.00 89.12 322 ALA A N 1
ATOM 2560 C CA . ALA A 1 322 ? 7.054 17.122 9.619 1.00 89.12 322 ALA A CA 1
ATOM 2561 C C . ALA A 1 322 ? 7.060 17.301 8.088 1.00 89.12 322 ALA A C 1
ATOM 2563 O O . ALA A 1 322 ? 6.867 18.403 7.572 1.00 89.12 322 ALA A O 1
ATOM 2564 N N . TRP A 1 323 ? 7.301 16.211 7.365 1.00 92.38 323 TRP A N 1
ATOM 2565 C CA . TRP A 1 323 ? 7.254 16.118 5.903 1.00 92.38 323 TRP A CA 1
ATOM 2566 C C . TRP A 1 323 ? 5.867 15.750 5.390 1.00 92.38 323 TRP A C 1
ATOM 2568 O O . TRP A 1 323 ? 5.596 15.866 4.195 1.00 92.38 323 TRP A O 1
ATOM 2578 N N . LEU A 1 324 ? 4.981 15.319 6.281 1.00 93.88 324 LEU A N 1
ATOM 2579 C CA . LEU A 1 324 ? 3.594 15.020 5.978 1.00 93.88 324 LEU A CA 1
ATOM 2580 C C . LEU A 1 324 ? 2.651 15.814 6.879 1.00 93.88 324 LEU A C 1
ATOM 2582 O O . LEU A 1 324 ? 2.969 16.159 8.014 1.00 93.88 324 LEU A O 1
ATOM 2586 N N . ARG A 1 325 ? 1.454 16.076 6.359 1.00 92.94 325 ARG A N 1
ATOM 2587 C CA . ARG A 1 325 ? 0.321 16.608 7.119 1.00 92.94 325 ARG A CA 1
ATOM 2588 C C . ARG A 1 325 ? -0.968 15.912 6.708 1.00 92.94 325 ARG A C 1
ATOM 2590 O O . ARG A 1 325 ? -1.065 15.39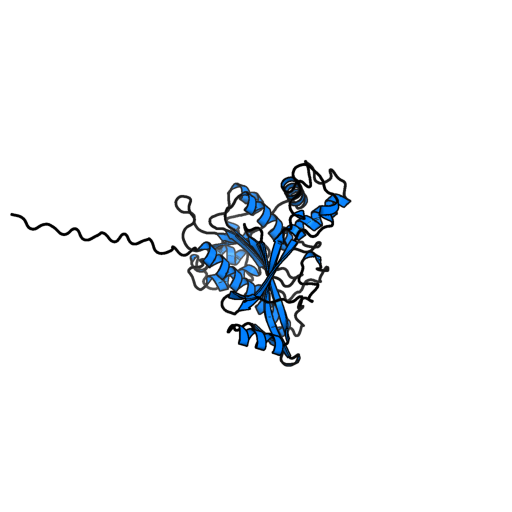4 5.594 1.00 92.94 325 ARG A O 1
ATOM 2597 N N . VAL A 1 326 ? -1.957 15.935 7.597 1.00 94.31 326 VAL A N 1
ATOM 2598 C CA . VAL A 1 326 ? -3.306 15.442 7.302 1.00 94.31 326 VAL A CA 1
ATOM 2599 C C . VAL A 1 326 ? -3.956 16.346 6.259 1.00 94.31 326 VAL A C 1
ATOM 2601 O O . VAL A 1 326 ? -4.000 17.564 6.412 1.00 94.31 326 VAL A O 1
ATOM 2604 N N . ALA A 1 327 ? -4.426 15.732 5.178 1.00 95.25 327 ALA A N 1
ATOM 2605 C CA . ALA A 1 327 ? -5.092 16.387 4.060 1.00 95.25 327 ALA A CA 1
ATOM 260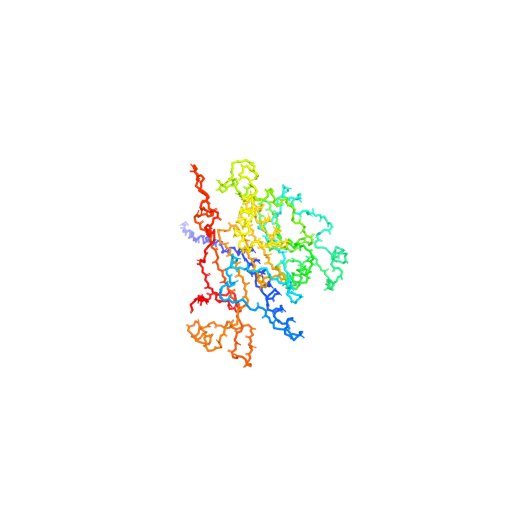6 C C . ALA A 1 327 ? -6.598 16.088 4.015 1.00 95.25 327 ALA A C 1
ATOM 2608 O O . ALA A 1 327 ? -7.336 16.775 3.308 1.00 95.25 327 ALA A O 1
ATOM 2609 N N . GLY A 1 328 ? -7.037 15.046 4.722 1.00 95.38 328 GLY A N 1
ATOM 2610 C CA . GLY A 1 328 ? -8.432 14.656 4.839 1.00 95.38 328 GLY A CA 1
ATOM 2611 C C . GLY A 1 328 ? -8.593 13.378 5.653 1.00 95.38 328 GLY A C 1
ATOM 2612 O O . GLY A 1 328 ? -7.703 12.527 5.687 1.00 95.38 328 GLY A O 1
ATOM 2613 N N . GLU A 1 329 ? -9.746 13.251 6.287 1.00 96.19 329 GLU A N 1
ATOM 2614 C CA . GLU A 1 329 ? -10.115 12.135 7.147 1.00 96.19 329 GLU A CA 1
ATOM 2615 C C . GLU A 1 329 ? -11.554 11.730 6.814 1.00 96.19 329 GLU A C 1
ATOM 2617 O O . GLU A 1 329 ? -12.435 12.580 6.638 1.00 96.19 329 GLU A O 1
ATOM 2622 N N . TYR A 1 330 ? -11.777 10.427 6.636 1.00 97.25 330 TYR A N 1
ATOM 2623 C CA . TYR A 1 330 ? -13.043 9.913 6.121 1.00 97.25 330 TYR A CA 1
ATOM 2624 C C . TYR A 1 330 ? -13.408 8.565 6.741 1.00 97.25 330 TYR A C 1
ATOM 2626 O O . TYR A 1 330 ? -12.538 7.726 6.964 1.00 97.25 330 TYR A O 1
ATOM 2634 N N . LEU A 1 331 ? -14.702 8.317 6.924 1.00 97.56 331 LEU A N 1
ATOM 2635 C CA . LEU A 1 331 ? -15.256 6.971 7.055 1.00 97.56 331 LEU A CA 1
ATOM 2636 C C . LEU A 1 331 ? -15.640 6.451 5.672 1.00 97.56 331 LEU A C 1
ATOM 2638 O O . LEU A 1 331 ? -16.125 7.211 4.834 1.00 97.56 331 LEU A O 1
ATOM 2642 N N . ILE A 1 332 ? -15.390 5.169 5.427 1.00 97.06 332 ILE A N 1
ATOM 2643 C CA . ILE A 1 332 ? -15.663 4.517 4.147 1.00 97.06 332 ILE A CA 1
ATOM 2644 C C . ILE A 1 332 ? -16.844 3.568 4.308 1.00 97.06 332 ILE A C 1
ATOM 2646 O O . ILE A 1 332 ? -16.832 2.718 5.198 1.00 97.06 332 ILE A O 1
ATOM 2650 N N . ASP A 1 333 ? -17.842 3.711 3.441 1.00 93.12 333 ASP A N 1
ATOM 2651 C CA . ASP A 1 333 ? -19.010 2.834 3.420 1.00 93.12 333 ASP A CA 1
ATOM 2652 C C . ASP A 1 333 ? -18.758 1.530 2.637 1.00 93.12 333 ASP A C 1
ATOM 2654 O O . ASP A 1 333 ? -17.707 1.328 2.016 1.00 93.12 333 ASP A O 1
ATOM 2658 N N . GLY A 1 334 ? -19.744 0.628 2.636 1.00 86.38 334 GLY A N 1
ATOM 2659 C CA . GLY A 1 334 ? -19.662 -0.648 1.912 1.00 86.38 334 GLY A CA 1
ATOM 2660 C C . GLY A 1 334 ? -19.520 -0.525 0.385 1.00 86.38 334 GLY A C 1
ATOM 2661 O O . GLY A 1 334 ? -19.083 -1.478 -0.262 1.00 86.38 334 GLY A O 1
ATOM 2662 N N . ASN A 1 335 ? -19.842 0.635 -0.194 1.00 86.44 335 ASN A N 1
ATOM 2663 C CA . ASN A 1 335 ? -19.694 0.927 -1.622 1.00 86.44 335 ASN A CA 1
ATOM 2664 C C . ASN A 1 335 ? -18.348 1.602 -1.948 1.00 86.44 335 ASN A C 1
ATOM 2666 O O . ASN A 1 335 ? -18.021 1.797 -3.120 1.00 86.44 335 ASN A O 1
ATOM 2670 N N . GLY A 1 336 ? -17.547 1.933 -0.931 1.00 87.12 336 GLY A N 1
ATOM 2671 C CA . GLY A 1 336 ? -16.290 2.661 -1.074 1.00 87.12 336 GLY A CA 1
ATOM 2672 C C . GLY A 1 336 ? -16.454 4.184 -1.128 1.00 87.12 336 GLY A C 1
ATOM 2673 O O . GLY A 1 336 ? -15.481 4.885 -1.428 1.00 87.12 336 GLY A O 1
ATOM 2674 N N . GLU A 1 337 ? -17.650 4.705 -0.850 1.00 91.81 337 GLU A N 1
ATOM 2675 C CA . GLU A 1 337 ? -17.903 6.139 -0.742 1.00 91.81 337 GLU A CA 1
ATOM 2676 C C . GLU A 1 337 ? -17.354 6.678 0.580 1.00 91.81 337 GLU A C 1
ATOM 2678 O O . GLU A 1 337 ? -17.260 5.969 1.581 1.00 91.81 337 GLU A O 1
ATOM 2683 N N . ALA A 1 338 ? -16.921 7.938 0.561 1.00 94.94 338 ALA A N 1
ATOM 2684 C CA . ALA A 1 338 ? -16.186 8.542 1.660 1.00 94.94 338 ALA A CA 1
ATOM 2685 C C . ALA A 1 338 ? -16.990 9.656 2.323 1.00 94.94 338 ALA A C 1
ATOM 2687 O O . ALA A 1 338 ? -17.286 10.674 1.698 1.00 94.94 338 ALA A O 1
ATOM 2688 N N . VAL A 1 339 ? -17.262 9.480 3.609 1.00 96.38 339 VAL A N 1
ATOM 2689 C CA . VAL A 1 339 ? -17.957 10.437 4.466 1.00 96.38 339 VAL A CA 1
ATOM 2690 C C . VAL A 1 339 ? -16.921 11.187 5.306 1.00 96.38 339 VAL A C 1
ATOM 2692 O O . VAL A 1 339 ? -16.154 10.530 6.007 1.00 96.38 339 VAL A O 1
ATOM 2695 N N . PRO A 1 340 ? -16.849 12.532 5.257 1.00 95.44 340 PRO A N 1
ATOM 2696 C CA . PRO A 1 340 ? -15.919 13.297 6.086 1.00 95.44 340 PRO A CA 1
ATOM 2697 C C . PRO A 1 340 ? -16.077 12.976 7.574 1.00 95.44 340 PRO A C 1
ATOM 2699 O O . PRO A 1 340 ? -17.193 12.903 8.087 1.00 95.44 340 PRO A O 1
ATOM 2702 N N . PHE A 1 341 ? -14.958 12.802 8.265 1.00 92.88 341 PHE A N 1
ATOM 2703 C CA . PHE A 1 341 ? -14.926 12.449 9.679 1.00 92.88 341 PHE A CA 1
ATOM 2704 C C . PHE A 1 341 ? -13.647 12.983 10.302 1.00 92.88 341 PHE A C 1
ATOM 2706 O O . PHE A 1 341 ? -12.614 12.897 9.664 1.00 92.88 341 PHE A O 1
ATOM 2713 N N . SER A 1 342 ? -13.694 13.493 11.528 1.00 88.62 342 SER A N 1
ATOM 2714 C CA . SER A 1 342 ? -12.490 13.872 12.273 1.00 88.62 342 SER A CA 1
ATOM 2715 C C . SER A 1 342 ? -12.323 12.911 13.439 1.00 88.62 342 SER A C 1
ATOM 2717 O O . SER A 1 342 ? -13.236 12.792 14.257 1.00 88.62 342 SER A O 1
ATOM 2719 N N . TRP A 1 343 ? -11.201 12.190 13.498 1.00 83.88 343 TRP A N 1
ATOM 2720 C CA . TRP A 1 343 ? -10.905 11.331 14.650 1.00 83.88 343 TRP A CA 1
ATOM 2721 C C . TRP A 1 343 ? -10.187 12.082 15.772 1.00 83.88 343 TRP A C 1
ATOM 2723 O O . TRP A 1 343 ? -10.261 11.686 16.934 1.00 83.88 343 TRP A O 1
ATOM 2733 N N . LEU A 1 344 ? -9.469 13.145 15.411 1.00 69.19 344 LEU A N 1
ATOM 2734 C CA . LEU A 1 344 ? -8.683 13.961 16.336 1.00 69.19 344 LEU A CA 1
ATOM 2735 C C . LEU A 1 344 ? -9.530 15.008 17.084 1.00 69.19 344 LEU A C 1
ATOM 2737 O O . LEU A 1 344 ? -9.034 15.600 18.043 1.00 69.19 344 LEU A O 1
ATOM 2741 N N . GLU A 1 345 ? -10.782 15.211 16.659 1.00 60.28 345 GLU A N 1
ATOM 2742 C CA . GLU A 1 345 ? -11.834 15.963 17.365 1.00 60.28 345 GLU A CA 1
ATOM 2743 C C . GLU A 1 345 ? -12.798 15.015 18.095 1.00 60.28 345 GLU A C 1
ATOM 2745 O O . GLU A 1 345 ? -13.120 15.331 19.263 1.00 60.28 345 GLU A O 1
#

Radius of gyration: 22.95 Å; chains: 1; bounding box: 65×53×88 Å

Secondary structure (DSSP, 8-state):
-------------PPP----HHHHHHHHHHHHHHIIIIIHHHHHHHHTT----PPPGGGSSGGG---PPP-TT---EEEEEESS---GGGHHHHT--GGGB--HHHHHHH-TTS--TT--GGGGBTTSTTHHHHHHHHHTSSSEEEEEEEEETTEEEEEEEEEEEEEPP---HHHHHHHHHHHTTS-SS-GGGG-HHHHHHHHHHHHHHTT--TT--HHHHHHHHHHHHHHTT-SSEEEEEE-TTT-EEEEEESSSEEEEEEEEEEEHHHHHHHHHHH----EEEEETTTTEEEEEEEEEEEE-GGGS--TT---GGGTTS-SEEEEEEEEE-TTS-EEE--S--

Organism: NCBI:txid745714

pLDDT: mean 88.24, std 13.73, range [35.91, 98.56]

Sequence (345 aa):
MDDPQSEEPKVVAFPGRVADHFLAAKARVTSRLIQHTLIESYDNFRRHGKPYPFPAPNQILPWEQQPAAEQRFQNTALVLLLDGQMPRSLNKHFRLRNSNRVTWSNIKRLASPVIVPHYKAEDASFDHDRADDLLARLSTLDYALMLDREILQGQPVGPARISHMHVKVERLTDNAIKQLGIELGYLERRLFERGEDFVEALETKFFEYHGFGPTASGRKGAAAMATQLLSAHLERFSVFVSSQEDCRLTVLDETSRIRQHMLLAVPSERLAAIEQATGHSLAVASEPEDDLSIVVFRLELERTPEAFGRKGGVIDHSLTSAWLRVAGEYLIDGNGEAVPFSWLE